Protein AF-A0A0B2QGT0-F1 (afdb_monomer_lite)

Foldseek 3Di:
DDPQAPQPDQDAAPAQDQDADEQDCHHCLVVDALRSHHHHPRYADPRVLHHHPPDDDDDDDDPDDDDDDDDDPDDDDPPPPPVVVVVVVVCCVVCVVVVVVVVVVVVPPPPQADPFDWDPCFPPPVQFPADDPQWTWGWIAGPVRAIWTKTKRQPPVDVCSVVVLVVVCVVQCVDDDLQDWHFPHWHDDPGTTITITHRD

Secondary structure (DSSP, 8-state):
--GGG-TT------TTS--EEEPP-SGGGGGS-GGGGTT-TEEEBTTTTBPPTTPPPPPPPPP--PPP---------TTHHHHHHHHHHHHHHHHHHHHHHHHHHHHS---------B-TTTTSGGGEEEEETTEEEEEEEBTTS-EEEEEEE-----TTHHHHHHHHHHHHHT---TTS-EEEEEEE-SS-EEEEEE--

Sequence (200 aa):
MPLSNITTLQMLDLSNNQLSGVVPDSGSFSLFTPISFNNNLDLCGPVTGHPCPGSPPFSPPPPFVPPSPISTPEGNSATSAIAGGVAAGVALLFAAPAIVFAWWRRRKPQEFFFDVPISTDTFNNKNILGRVGFGKVYKGCLTDGSLVGVKRLKEERMPGGELQFQTEVEMISMVVHRNLLHLRGFCMTPTERLLILTCC

InterPro domains:
  IPR000719 Protein kinase domain [PS50011] (123-200)
  IPR001245 Serine-threonine/tyrosine-protein kinase, catalytic domain [PF07714] (126-198)
  IPR011009 Protein kinase-like domain superfamily [SSF56112] (103-199)
  IPR032675 Leucine-rich repeat domain superfamily [G3DSA:3.80.10.10] (1-56)
  IPR046959 Pollen receptor-like kinase 1-6/SFR4-like [PTHR48007] (3-196)

Structure (mmCIF, N/CA/C/O backbone):
data_AF-A0A0B2QGT0-F1
#
_entry.id   AF-A0A0B2QGT0-F1
#
loop_
_atom_site.group_PDB
_atom_site.id
_at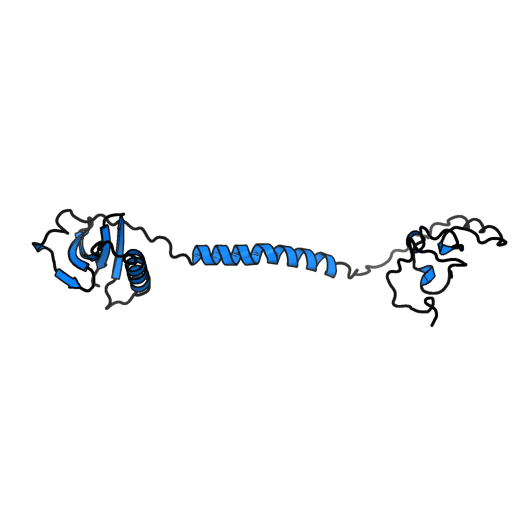om_site.type_symbol
_atom_site.label_atom_id
_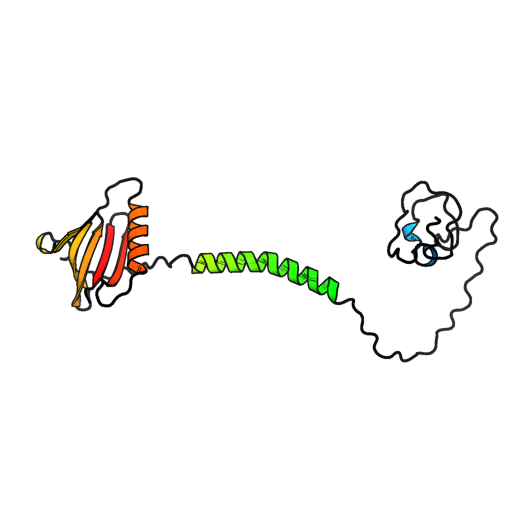atom_site.label_alt_id
_atom_site.label_comp_id
_atom_site.label_asym_id
_atom_site.label_entity_id
_atom_site.label_seq_id
_atom_site.pdbx_PDB_ins_code
_atom_site.Cartn_x
_atom_site.Cartn_y
_atom_site.Cartn_z
_atom_site.occupancy
_atom_site.B_iso_or_equiv
_atom_site.auth_seq_id
_atom_site.auth_comp_id
_atom_site.auth_asym_id
_atom_site.auth_atom_id
_atom_site.pdbx_PDB_model_num
ATOM 1 N N . MET A 1 1 ? 53.291 -8.415 -32.600 1.00 54.91 1 MET A N 1
ATOM 2 C CA . MET A 1 1 ? 52.024 -8.552 -33.351 1.00 54.91 1 MET A CA 1
ATOM 3 C C . MET A 1 1 ? 51.583 -7.149 -33.750 1.00 54.91 1 MET A C 1
ATOM 5 O O . MET A 1 1 ? 51.364 -6.357 -32.841 1.00 54.91 1 MET A O 1
ATOM 9 N N . PRO A 1 2 ? 51.570 -6.783 -35.042 1.00 69.62 2 PRO A N 1
ATOM 10 C CA . PRO A 1 2 ? 51.189 -5.437 -35.465 1.00 69.62 2 PRO A CA 1
ATOM 11 C C . PRO A 1 2 ? 49.677 -5.223 -35.316 1.00 69.62 2 PRO A C 1
ATOM 13 O O . PRO A 1 2 ? 48.889 -6.122 -35.613 1.00 69.62 2 PRO A O 1
ATOM 16 N N . LEU A 1 3 ? 49.272 -4.023 -34.888 1.00 67.75 3 LEU A N 1
ATOM 17 C CA . LEU A 1 3 ? 47.857 -3.655 -34.726 1.00 67.75 3 LEU A CA 1
ATOM 18 C C . LEU A 1 3 ? 47.069 -3.723 -36.049 1.00 67.75 3 LEU A C 1
ATOM 20 O O . LEU A 1 3 ? 45.850 -3.853 -36.030 1.00 67.75 3 LEU A O 1
ATOM 24 N N . SER A 1 4 ? 47.756 -3.681 -37.195 1.00 67.44 4 SER A N 1
ATOM 25 C CA . SER A 1 4 ? 47.145 -3.739 -38.527 1.00 67.44 4 SER A CA 1
ATOM 26 C C . SER A 1 4 ? 46.452 -5.069 -38.831 1.00 67.44 4 SER A C 1
ATOM 28 O O . SER A 1 4 ? 45.619 -5.117 -39.730 1.00 67.44 4 SER A O 1
ATOM 30 N N . ASN A 1 5 ? 46.752 -6.130 -38.074 1.00 72.50 5 ASN A N 1
ATOM 31 C CA . ASN A 1 5 ? 46.221 -7.476 -38.304 1.00 72.50 5 ASN A CA 1
ATOM 32 C C . ASN A 1 5 ? 45.082 -7.866 -37.336 1.00 72.50 5 ASN A C 1
ATOM 34 O O . ASN A 1 5 ? 44.706 -9.034 -37.257 1.00 72.50 5 ASN A O 1
ATOM 38 N N . ILE A 1 6 ? 44.551 -6.913 -36.558 1.00 73.69 6 ILE A N 1
ATOM 39 C CA . ILE A 1 6 ? 43.467 -7.162 -35.593 1.00 73.69 6 ILE A CA 1
ATOM 40 C C . ILE A 1 6 ? 42.118 -6.860 -36.249 1.00 73.69 6 ILE A C 1
ATOM 42 O O . ILE A 1 6 ? 41.643 -5.728 -36.217 1.00 73.69 6 ILE A O 1
ATOM 46 N N . THR A 1 7 ? 41.475 -7.874 -36.825 1.00 73.69 7 THR A N 1
ATOM 47 C CA . THR A 1 7 ? 40.215 -7.730 -37.584 1.00 73.69 7 THR A CA 1
ATOM 48 C C . THR A 1 7 ? 38.971 -7.480 -36.724 1.00 73.69 7 THR A C 1
ATOM 50 O O . THR A 1 7 ? 37.932 -7.095 -37.249 1.00 73.69 7 THR A O 1
ATOM 53 N N . THR A 1 8 ? 39.051 -7.683 -35.406 1.00 78.06 8 THR A N 1
ATOM 54 C CA . THR A 1 8 ? 37.911 -7.551 -34.479 1.00 78.06 8 THR A CA 1
ATOM 55 C C . THR A 1 8 ? 37.791 -6.171 -33.835 1.00 78.06 8 THR A C 1
ATOM 57 O O . THR A 1 8 ? 36.867 -5.936 -33.058 1.00 78.06 8 THR A O 1
ATOM 60 N N . LEU A 1 9 ? 38.741 -5.267 -34.084 1.00 72.25 9 LEU A N 1
ATOM 61 C CA . LEU A 1 9 ? 38.805 -3.979 -33.404 1.00 72.25 9 LEU A CA 1
ATOM 62 C C . LEU A 1 9 ? 37.856 -2.985 -34.087 1.00 72.25 9 LEU A C 1
ATOM 64 O O . LEU A 1 9 ? 38.116 -2.530 -35.194 1.00 72.25 9 LEU A O 1
ATOM 68 N N . GLN A 1 10 ? 36.734 -2.687 -33.430 1.00 77.50 10 GLN A N 1
ATOM 69 C CA . GLN A 1 10 ? 35.675 -1.822 -33.973 1.00 77.50 10 GLN A CA 1
ATOM 70 C C . GLN A 1 10 ? 35.888 -0.335 -33.662 1.00 77.50 10 GLN A C 1
ATOM 72 O O . GLN A 1 10 ? 35.370 0.521 -34.371 1.00 77.50 10 GLN A O 1
ATOM 77 N N . MET A 1 11 ? 36.647 -0.025 -32.608 1.00 78.88 11 MET A N 1
ATOM 78 C CA . MET A 1 11 ? 36.903 1.339 -32.152 1.00 78.88 11 MET A CA 1
ATOM 79 C C . MET A 1 11 ? 38.370 1.495 -31.749 1.00 78.88 11 MET A C 1
ATOM 81 O O . MET A 1 11 ? 38.883 0.705 -30.957 1.00 78.88 11 MET A O 1
ATOM 85 N N . LEU A 1 12 ? 39.033 2.508 -32.302 1.00 84.44 12 LEU A N 1
ATOM 86 C CA . LEU A 1 12 ? 40.404 2.888 -31.979 1.00 84.44 12 LEU A CA 1
ATOM 87 C C . LEU A 1 12 ? 40.438 4.397 -31.751 1.00 84.44 12 LEU A C 1
ATOM 89 O O . LEU A 1 12 ? 40.016 5.156 -32.623 1.00 84.44 12 LEU A O 1
ATOM 93 N N . ASP A 1 13 ? 40.950 4.819 -30.600 1.00 89.75 13 ASP A N 1
ATOM 94 C CA . ASP A 1 13 ? 41.220 6.223 -30.300 1.00 89.75 13 ASP A CA 1
ATOM 95 C C . ASP A 1 13 ? 42.664 6.351 -29.812 1.00 89.75 13 ASP A C 1
ATOM 97 O O . ASP A 1 13 ? 43.028 5.864 -28.743 1.00 89.75 13 ASP A O 1
ATOM 101 N N . LEU A 1 14 ? 43.497 6.952 -30.655 1.00 89.38 14 LEU A N 1
ATOM 102 C CA . LEU A 1 14 ? 44.892 7.292 -30.394 1.00 89.38 14 LEU A CA 1
ATOM 103 C C . LEU A 1 14 ? 45.077 8.813 -30.347 1.00 89.38 14 LEU A C 1
ATOM 105 O O . LEU A 1 14 ? 46.210 9.302 -30.388 1.00 89.38 14 LEU A O 1
ATOM 109 N N . SER A 1 15 ? 43.986 9.577 -30.271 1.00 91.69 15 SER A N 1
ATOM 110 C CA . SER A 1 15 ? 44.049 11.029 -30.253 1.00 91.69 15 SER A CA 1
ATOM 111 C C . SER A 1 15 ? 44.763 11.549 -29.000 1.00 91.69 15 SER A C 1
ATOM 113 O O . SER A 1 15 ? 44.776 10.894 -27.959 1.00 91.69 15 SER A O 1
ATOM 115 N N . ASN A 1 16 ? 45.357 12.742 -29.090 1.00 92.19 16 ASN A N 1
ATOM 116 C CA . ASN A 1 16 ? 46.014 13.430 -27.966 1.00 92.19 16 ASN A CA 1
ATOM 117 C C . ASN A 1 16 ? 47.188 12.658 -27.340 1.00 92.19 16 ASN A C 1
ATOM 119 O O . ASN A 1 16 ? 47.406 12.719 -26.129 1.00 92.19 16 ASN A O 1
ATOM 123 N N . ASN A 1 17 ? 47.951 11.937 -28.156 1.00 89.38 17 ASN A N 1
ATOM 124 C CA . ASN A 1 17 ? 49.182 11.283 -27.725 1.00 89.38 17 ASN A CA 1
ATOM 125 C C . ASN A 1 17 ? 50.406 11.990 -28.336 1.00 89.38 17 ASN A C 1
ATOM 127 O O . ASN A 1 17 ? 50.301 13.040 -28.967 1.00 89.38 17 ASN A O 1
ATOM 131 N N . GLN A 1 18 ? 51.593 11.431 -28.108 1.00 92.25 18 GLN A N 1
ATOM 132 C CA . GLN A 1 18 ? 52.856 11.908 -28.685 1.00 92.25 18 GLN A CA 1
ATOM 133 C C . GLN A 1 18 ? 53.394 10.888 -29.696 1.00 92.25 18 GLN A C 1
ATOM 135 O O . GLN A 1 18 ? 54.561 10.503 -29.655 1.00 92.25 18 GLN A O 1
ATOM 140 N N . LEU A 1 19 ? 52.508 10.365 -30.547 1.00 90.50 19 LEU A N 1
ATOM 141 C CA . LEU A 1 19 ? 52.880 9.383 -31.561 1.00 90.50 19 LEU A CA 1
ATOM 142 C C . LEU A 1 19 ? 53.508 10.076 -32.774 1.00 90.50 19 LEU A C 1
ATOM 144 O O . LEU A 1 19 ? 53.100 11.173 -33.154 1.00 90.50 19 LEU A O 1
ATOM 148 N N . SER A 1 20 ? 54.478 9.408 -33.394 1.00 90.75 20 SER A N 1
ATOM 149 C CA . SER A 1 20 ? 55.197 9.901 -34.566 1.00 90.75 20 SER A CA 1
ATOM 150 C C . SER A 1 20 ? 55.315 8.830 -35.650 1.00 90.75 20 SER A C 1
ATOM 152 O O . SER A 1 20 ? 55.298 7.627 -35.370 1.00 90.75 20 SER A O 1
ATOM 154 N N . GLY A 1 21 ? 55.434 9.273 -36.901 1.00 88.12 21 GLY A N 1
ATOM 155 C CA . GLY A 1 21 ? 55.654 8.409 -38.059 1.00 88.12 21 GLY A CA 1
ATOM 156 C C . GLY A 1 21 ? 54.421 8.192 -38.936 1.00 88.12 21 GLY A C 1
ATOM 157 O O . GLY A 1 21 ? 53.415 8.896 -38.847 1.00 88.12 21 GLY A O 1
ATOM 158 N N . VAL A 1 22 ? 54.536 7.221 -39.845 1.00 87.69 22 VAL A N 1
ATOM 159 C CA . VAL A 1 22 ? 53.510 6.946 -40.858 1.00 87.69 22 VAL A CA 1
ATOM 160 C C . VAL A 1 22 ? 52.401 6.084 -40.267 1.00 87.69 22 VAL A C 1
ATOM 162 O O . VAL A 1 22 ? 52.670 5.004 -39.737 1.00 87.69 22 VAL A O 1
ATOM 165 N N . VAL A 1 23 ? 51.151 6.522 -40.407 1.00 88.62 23 VAL A N 1
ATOM 166 C CA . VAL A 1 23 ? 49.988 5.691 -40.080 1.00 88.62 23 VAL A CA 1
ATOM 167 C C . VAL A 1 23 ? 49.753 4.695 -41.222 1.00 88.62 23 VAL A C 1
ATOM 169 O O . VAL A 1 23 ? 49.583 5.130 -42.364 1.00 88.62 23 VAL A O 1
ATOM 172 N N . PRO A 1 24 ? 49.732 3.374 -40.954 1.00 85.94 24 PRO A N 1
ATOM 173 C CA . PRO A 1 24 ? 49.431 2.378 -41.976 1.00 85.94 24 PRO A CA 1
ATOM 174 C C . PRO A 1 24 ? 48.042 2.612 -42.575 1.00 85.94 24 PRO A C 1
ATOM 176 O O . PRO A 1 24 ? 47.078 2.813 -41.847 1.00 85.94 24 PRO A O 1
ATOM 179 N N . ASP A 1 25 ? 47.921 2.526 -43.892 1.00 81.44 25 ASP A N 1
ATOM 180 C CA . ASP A 1 25 ? 46.655 2.625 -44.629 1.00 81.44 25 ASP A CA 1
ATOM 181 C C . ASP A 1 25 ? 46.030 1.251 -44.932 1.00 81.44 25 ASP A C 1
ATOM 183 O O . ASP A 1 25 ? 45.019 1.148 -45.623 1.00 81.44 25 ASP A O 1
ATOM 187 N N . SER A 1 26 ? 46.620 0.180 -44.399 1.00 77.75 26 SER A N 1
ATOM 188 C CA . SER A 1 26 ? 46.235 -1.208 -44.649 1.00 77.75 26 SER A CA 1
ATOM 189 C C . SER A 1 26 ? 45.700 -1.907 -43.397 1.00 77.75 26 SER A C 1
ATOM 191 O O . SER A 1 26 ? 45.976 -1.528 -42.254 1.00 77.75 26 SER A O 1
ATOM 193 N N . GLY A 1 27 ? 44.910 -2.960 -43.619 1.00 79.19 27 GLY A N 1
ATOM 194 C CA . GLY A 1 27 ? 44.256 -3.708 -42.546 1.00 79.19 27 GLY A CA 1
ATOM 195 C C . GLY A 1 27 ? 43.235 -2.854 -41.794 1.00 79.19 27 GLY A C 1
ATOM 196 O O . GLY A 1 27 ? 42.564 -2.010 -42.389 1.00 79.19 27 GLY A O 1
ATOM 197 N N . SER A 1 28 ? 43.124 -3.047 -40.480 1.00 78.19 28 SER A N 1
ATOM 198 C CA . SER A 1 28 ? 42.098 -2.377 -39.663 1.00 78.19 28 SER A CA 1
ATOM 199 C C . SER A 1 28 ? 42.254 -0.855 -39.588 1.00 78.19 28 SER A C 1
ATOM 201 O O . SER A 1 28 ? 41.274 -0.166 -39.335 1.00 78.19 28 SER A O 1
ATOM 203 N N . PHE A 1 29 ? 43.443 -0.307 -39.865 1.00 80.00 29 PHE A N 1
ATOM 204 C CA . PHE A 1 29 ? 43.663 1.146 -39.874 1.00 80.00 29 PHE A CA 1
ATOM 205 C C . PHE A 1 29 ? 42.933 1.869 -41.011 1.00 80.00 29 PHE A C 1
ATOM 207 O O . PHE A 1 29 ? 42.595 3.038 -40.853 1.00 80.00 29 PHE A O 1
ATOM 214 N N . SER A 1 30 ? 42.609 1.167 -42.104 1.00 77.81 30 SER A N 1
ATOM 215 C CA . SER A 1 30 ? 41.755 1.702 -43.176 1.00 77.81 30 SER A CA 1
ATOM 216 C C . SER A 1 30 ? 40.303 1.939 -42.737 1.00 77.81 30 SER A C 1
ATOM 218 O O . SER A 1 30 ? 39.569 2.667 -43.401 1.00 77.81 30 SER A O 1
ATOM 220 N N . LEU A 1 31 ? 39.882 1.329 -41.621 1.00 80.06 31 LEU A N 1
ATOM 221 C CA . LEU A 1 31 ? 38.511 1.394 -41.111 1.00 80.06 31 LEU A CA 1
ATOM 222 C C . LEU A 1 31 ? 38.296 2.541 -40.114 1.00 80.06 31 LEU A C 1
ATOM 224 O O . LEU A 1 31 ? 37.152 2.834 -39.768 1.00 80.06 31 LEU A O 1
ATOM 228 N N . PHE A 1 32 ? 39.366 3.183 -39.634 1.00 83.06 32 PHE A N 1
ATOM 229 C CA . PHE A 1 32 ? 39.276 4.243 -38.630 1.00 83.06 32 PHE A CA 1
ATOM 230 C C . PHE A 1 32 ? 39.307 5.632 -39.264 1.00 83.06 32 PHE A C 1
ATOM 232 O O . PHE A 1 32 ? 39.971 5.881 -40.266 1.00 83.06 32 PHE A O 1
ATOM 239 N N . THR A 1 33 ? 38.570 6.559 -38.656 1.00 84.31 33 THR A N 1
ATOM 240 C CA . THR A 1 33 ? 38.486 7.945 -39.132 1.00 84.31 33 THR A CA 1
ATOM 241 C C . THR A 1 33 ? 39.743 8.746 -38.767 1.00 84.31 33 THR A C 1
ATOM 243 O O . THR A 1 33 ? 40.358 8.449 -37.741 1.00 84.31 33 THR A O 1
ATOM 246 N N . PRO A 1 34 ? 40.075 9.830 -39.498 1.00 84.12 34 PRO A N 1
ATOM 247 C CA . PRO A 1 34 ? 41.196 10.716 -39.151 1.00 84.12 34 PRO A CA 1
ATOM 248 C C . PRO A 1 34 ? 41.130 11.267 -37.715 1.00 84.12 34 PRO A C 1
ATOM 250 O O . PRO A 1 34 ? 42.153 11.546 -37.095 1.00 84.12 34 PRO A O 1
ATOM 253 N N . ILE A 1 35 ? 39.918 11.374 -37.155 1.00 86.25 35 ILE A N 1
ATOM 254 C CA . ILE A 1 35 ? 39.653 11.858 -35.793 1.00 86.25 35 ILE A CA 1
ATOM 255 C C . ILE A 1 35 ? 40.343 10.972 -34.743 1.00 86.25 35 ILE A C 1
ATOM 257 O O . ILE A 1 35 ? 40.863 11.489 -33.757 1.00 86.25 35 ILE A O 1
ATOM 261 N N . SER A 1 36 ? 40.431 9.662 -34.993 1.00 89.38 36 SER A N 1
ATOM 262 C CA . SER A 1 36 ? 41.096 8.687 -34.120 1.00 89.38 36 SER A CA 1
ATOM 263 C C . SER A 1 36 ? 42.594 8.944 -33.938 1.00 89.38 36 SER A C 1
ATOM 265 O O . SER A 1 36 ? 43.193 8.378 -33.033 1.00 89.38 36 SER A O 1
ATOM 267 N N . PHE A 1 37 ? 43.212 9.775 -34.781 1.00 90.25 37 PHE A N 1
ATOM 268 C CA . PHE A 1 37 ? 44.646 10.088 -34.748 1.00 90.25 37 PHE A CA 1
ATOM 269 C C . PHE A 1 37 ? 44.918 11.566 -34.441 1.00 90.25 37 PHE A C 1
ATOM 271 O O . PHE A 1 37 ? 46.065 12.010 -34.497 1.00 90.25 37 PHE A O 1
ATOM 278 N N . ASN A 1 38 ? 43.876 12.335 -34.112 1.00 89.50 38 ASN A N 1
ATOM 279 C CA . ASN A 1 38 ? 43.965 13.782 -33.949 1.00 89.50 38 ASN A CA 1
ATOM 280 C C . ASN A 1 38 ? 44.940 14.193 -32.827 1.00 89.50 38 ASN A C 1
ATOM 282 O O . ASN A 1 38 ? 45.169 13.440 -31.883 1.00 89.50 38 ASN A O 1
ATOM 286 N N . ASN A 1 39 ? 45.487 15.407 -32.891 1.00 86.69 39 ASN A N 1
ATOM 287 C CA . ASN A 1 39 ? 46.416 15.946 -31.889 1.00 86.69 39 ASN A CA 1
ATOM 288 C C . ASN A 1 39 ? 47.683 15.094 -31.654 1.00 86.69 39 ASN A C 1
ATOM 290 O O . ASN A 1 39 ? 48.221 15.083 -30.551 1.00 86.69 39 ASN A O 1
ATOM 294 N N . ASN A 1 40 ? 48.185 14.419 -32.691 1.00 89.06 40 ASN A N 1
ATOM 295 C CA . ASN A 1 40 ? 49.539 13.861 -32.729 1.00 89.06 40 ASN A CA 1
ATOM 296 C C . ASN A 1 40 ? 50.309 14.564 -33.858 1.00 89.06 40 ASN A C 1
ATOM 298 O O . ASN A 1 40 ? 50.143 14.222 -35.028 1.00 89.06 40 ASN A O 1
ATOM 302 N N . LEU A 1 41 ? 51.098 15.586 -33.518 1.00 86.81 41 LEU A N 1
ATOM 303 C CA . LEU A 1 41 ? 51.685 16.521 -34.491 1.00 86.81 41 LEU A CA 1
ATOM 304 C C . LEU A 1 41 ? 52.612 15.847 -35.518 1.00 86.81 41 LEU A C 1
ATOM 306 O O . LEU A 1 41 ? 52.705 16.306 -36.653 1.00 86.81 41 LEU A O 1
ATOM 310 N N . ASP A 1 42 ? 53.255 14.749 -35.124 1.00 89.31 42 ASP A N 1
ATOM 311 C CA . ASP A 1 42 ? 54.257 14.046 -35.925 1.00 89.31 42 ASP A CA 1
ATOM 312 C C . ASP A 1 42 ? 53.691 12.825 -36.677 1.00 89.31 42 ASP A C 1
ATOM 314 O O . ASP A 1 42 ? 54.459 12.014 -37.208 1.00 89.31 42 ASP A O 1
ATOM 318 N N . LEU A 1 43 ? 52.360 12.664 -36.726 1.00 91.19 43 LEU A N 1
ATOM 319 C CA . LEU A 1 43 ? 51.702 11.635 -37.534 1.00 91.19 43 LEU A CA 1
ATOM 320 C C . LEU A 1 43 ? 51.386 12.132 -38.945 1.00 91.19 43 LEU A C 1
ATOM 322 O O . LEU A 1 43 ? 50.831 13.210 -39.154 1.00 91.19 43 LEU A O 1
ATOM 326 N N . CYS A 1 44 ? 51.660 11.285 -39.930 1.00 88.19 44 CYS A N 1
ATOM 327 C CA . CYS A 1 44 ? 51.412 11.575 -41.337 1.00 88.19 44 CYS A CA 1
ATOM 328 C C . CYS A 1 44 ? 50.935 10.319 -42.086 1.00 88.19 44 CYS A C 1
ATOM 330 O O . CYS A 1 44 ? 51.126 9.191 -41.631 1.00 88.19 44 CYS A O 1
ATOM 332 N N . GLY A 1 45 ? 50.295 10.505 -43.237 1.00 86.19 45 GLY A N 1
ATOM 333 C CA . GLY A 1 45 ? 49.803 9.433 -44.099 1.00 86.19 45 GLY A CA 1
ATOM 334 C C . GLY A 1 45 ? 48.383 9.672 -44.631 1.00 86.19 45 GLY A C 1
ATOM 335 O O . GLY A 1 45 ? 47.735 10.661 -44.284 1.00 86.19 45 GLY A O 1
ATOM 336 N N . PRO A 1 46 ? 47.870 8.761 -45.478 1.00 82.50 46 PRO A N 1
ATOM 337 C CA . PRO A 1 46 ? 46.553 8.900 -46.109 1.00 82.50 46 PRO A CA 1
ATOM 338 C C . PRO A 1 46 ? 45.398 9.006 -45.103 1.00 82.50 46 PRO A C 1
ATOM 340 O O . PRO A 1 46 ? 44.467 9.779 -45.310 1.00 82.50 46 PRO A O 1
ATOM 343 N N . VAL A 1 47 ? 45.481 8.264 -43.993 1.00 82.25 47 VAL A N 1
ATOM 344 C CA . VAL A 1 47 ? 44.434 8.200 -42.956 1.00 82.25 47 VAL A CA 1
ATOM 345 C C . VAL A 1 47 ? 44.367 9.484 -42.121 1.00 82.25 47 VAL A C 1
ATOM 347 O O . VAL A 1 47 ? 43.298 9.839 -41.637 1.00 82.25 47 VAL A O 1
ATOM 350 N N . THR A 1 48 ? 45.476 10.214 -41.968 1.00 82.06 48 THR A N 1
ATOM 351 C CA . THR A 1 48 ? 45.493 11.503 -41.250 1.00 82.06 48 THR A CA 1
ATOM 352 C C . THR A 1 48 ? 45.234 12.695 -42.169 1.00 82.06 48 THR A C 1
ATOM 354 O O . THR A 1 48 ? 44.981 13.794 -41.686 1.00 82.06 48 THR A O 1
ATOM 357 N N . GLY A 1 49 ? 45.296 12.502 -43.491 1.00 77.81 49 GLY A N 1
ATOM 358 C CA . GLY A 1 49 ? 45.168 13.575 -44.481 1.00 77.81 49 GLY A CA 1
ATOM 359 C C . GLY A 1 49 ? 46.389 14.501 -44.566 1.00 77.81 49 GLY A C 1
ATOM 360 O O . GLY A 1 49 ? 46.378 15.452 -45.348 1.00 77.81 49 GLY A O 1
ATOM 361 N N . HIS A 1 50 ? 47.453 14.226 -43.805 1.00 83.44 50 HIS A N 1
ATOM 362 C CA . HIS A 1 50 ? 48.693 15.002 -43.804 1.00 83.44 50 HIS A CA 1
ATOM 363 C C . HIS A 1 50 ? 49.803 14.240 -44.545 1.00 83.44 50 HIS A C 1
ATOM 365 O O . HIS A 1 50 ? 50.146 13.131 -44.135 1.00 83.44 50 HIS A O 1
ATOM 371 N N . PRO A 1 51 ? 50.389 14.783 -45.629 1.00 81.25 51 PRO A N 1
ATOM 372 C CA . PRO A 1 51 ? 51.467 14.109 -46.347 1.00 81.25 51 PRO A CA 1
ATOM 373 C C . PRO A 1 51 ? 52.742 14.048 -45.498 1.00 81.25 51 PRO A C 1
ATOM 375 O O . PRO A 1 51 ? 53.083 14.994 -44.789 1.00 81.25 51 PRO A O 1
ATOM 378 N N . CYS A 1 52 ? 53.468 12.936 -45.585 1.00 84.75 52 CYS A N 1
ATOM 379 C CA . CYS A 1 52 ? 54.738 12.775 -44.883 1.00 84.75 52 CYS A CA 1
ATOM 380 C C . CYS A 1 52 ? 55.864 13.577 -45.563 1.00 84.75 52 CYS A C 1
ATOM 382 O O . CYS A 1 52 ? 55.856 13.705 -46.796 1.00 84.75 52 CYS A O 1
ATOM 384 N N . PRO A 1 53 ? 56.871 14.064 -44.812 1.00 82.69 53 PRO A N 1
ATOM 385 C CA . PRO A 1 53 ? 58.022 14.759 -45.386 1.00 82.69 53 PRO A CA 1
ATOM 386 C C . PRO A 1 53 ? 58.707 13.910 -46.469 1.00 82.69 53 PRO A C 1
ATOM 388 O O . PRO A 1 53 ? 59.102 12.775 -46.215 1.00 82.69 53 PRO A O 1
ATOM 391 N N . GLY A 1 54 ? 58.831 14.448 -47.686 1.00 75.88 54 GLY A N 1
ATOM 392 C CA . GLY A 1 54 ? 59.461 13.761 -48.824 1.00 75.88 54 GLY A CA 1
ATOM 393 C C . GLY A 1 54 ? 58.545 12.843 -49.647 1.00 75.88 54 GLY A C 1
ATOM 394 O O . GLY A 1 54 ? 59.018 12.248 -50.614 1.00 75.88 54 GLY A O 1
ATOM 395 N N . SER A 1 55 ? 57.252 12.738 -49.314 1.00 75.12 55 SER A N 1
ATOM 396 C CA . SER A 1 55 ? 56.274 12.003 -50.132 1.00 75.12 55 SER A CA 1
ATOM 397 C C . SER A 1 55 ? 55.664 12.884 -51.239 1.00 75.12 55 SER A C 1
ATOM 399 O O . SER A 1 55 ? 55.487 14.089 -51.031 1.00 75.12 55 SER A O 1
ATOM 401 N N . PRO A 1 56 ? 55.355 12.330 -52.430 1.00 75.62 56 PRO A N 1
ATOM 402 C CA . PRO A 1 56 ? 54.632 13.067 -53.463 1.00 75.62 56 PRO A CA 1
ATOM 403 C C . PRO A 1 56 ? 53.227 13.461 -52.964 1.00 75.62 56 PRO A C 1
ATOM 405 O O . PRO A 1 56 ? 52.630 12.713 -52.186 1.00 75.62 56 PRO A O 1
ATOM 408 N N . PRO A 1 57 ? 52.677 14.614 -53.395 1.00 70.69 57 PRO A N 1
ATOM 409 C CA . PRO A 1 57 ? 51.335 15.037 -53.005 1.00 70.69 57 PRO A CA 1
ATOM 410 C C . PRO A 1 57 ? 50.292 13.996 -53.427 1.00 70.69 57 PRO A C 1
ATOM 412 O O . PRO A 1 57 ? 50.411 13.377 -54.488 1.00 70.69 57 PRO A O 1
ATOM 415 N N . PHE A 1 58 ? 49.261 13.811 -52.597 1.00 71.75 58 PHE A N 1
ATOM 416 C CA . PHE A 1 58 ? 48.163 12.902 -52.911 1.00 71.75 58 PHE A CA 1
ATOM 417 C C . PHE A 1 58 ? 47.541 13.282 -54.259 1.00 71.75 58 PHE A C 1
ATOM 419 O O . PHE A 1 58 ? 47.246 14.451 -54.514 1.00 71.75 58 PHE A O 1
ATOM 426 N N . SER A 1 59 ? 47.369 12.292 -55.137 1.00 71.75 59 SER A N 1
ATOM 427 C CA . SER A 1 59 ? 46.706 12.514 -56.422 1.00 71.75 59 SER A CA 1
ATOM 428 C C . SER A 1 59 ? 45.265 12.979 -56.179 1.00 71.75 59 SER A C 1
ATOM 430 O O . SER A 1 59 ? 44.617 12.453 -55.269 1.00 71.75 59 SER A O 1
ATOM 432 N N . PRO A 1 60 ? 44.745 13.951 -56.953 1.00 71.19 60 PRO A N 1
ATOM 433 C CA . PRO A 1 60 ? 43.353 14.360 -56.827 1.00 71.19 60 PRO A CA 1
ATOM 434 C C . PRO A 1 60 ? 42.439 13.143 -57.042 1.00 71.19 60 PRO A C 1
ATOM 436 O O . PRO A 1 60 ? 42.738 12.306 -57.902 1.00 71.19 60 PRO A O 1
ATOM 439 N N . PRO A 1 61 ? 41.343 13.013 -56.271 1.00 65.25 61 PRO A N 1
ATOM 440 C CA . PRO A 1 61 ? 40.418 11.907 -56.453 1.00 65.25 61 PRO A CA 1
ATOM 441 C C . PRO A 1 61 ? 39.861 11.925 -57.888 1.00 65.25 61 PRO A C 1
ATOM 443 O O . PRO A 1 61 ? 39.618 13.007 -58.435 1.00 65.25 61 PRO A O 1
ATOM 446 N N . PRO A 1 62 ? 39.660 10.753 -58.518 1.00 69.38 62 PRO A N 1
ATOM 447 C CA . PRO A 1 62 ? 39.030 10.679 -59.830 1.00 69.38 62 PRO A CA 1
ATOM 448 C C . PRO A 1 62 ? 37.632 11.327 -59.796 1.00 69.38 62 PRO A C 1
ATOM 450 O O . PRO A 1 62 ? 36.987 11.327 -58.742 1.00 69.38 62 PRO A O 1
ATOM 453 N N . PRO A 1 63 ? 37.140 11.876 -60.926 1.00 63.84 63 PRO A N 1
ATOM 454 C CA . PRO A 1 63 ? 35.805 12.457 -61.006 1.00 63.84 63 PRO A CA 1
ATOM 455 C C . PRO A 1 63 ? 34.760 11.474 -60.481 1.00 63.84 63 PRO A C 1
ATOM 457 O O . PRO A 1 63 ? 34.734 10.312 -60.890 1.00 63.84 63 PRO A O 1
ATOM 460 N N . PHE A 1 64 ? 33.909 11.939 -59.568 1.00 53.75 64 PHE A N 1
ATOM 461 C CA . PHE A 1 64 ? 32.844 11.132 -58.989 1.00 53.75 64 PHE A CA 1
ATOM 462 C C . PHE A 1 64 ? 31.862 10.723 -60.095 1.00 53.75 64 PHE A C 1
ATOM 464 O O . PHE A 1 64 ? 31.074 11.541 -60.567 1.00 53.75 64 PHE A O 1
ATOM 471 N N . VAL A 1 65 ? 31.922 9.464 -60.531 1.00 63.78 65 VAL A N 1
ATOM 472 C CA . VAL A 1 65 ? 30.890 8.858 -61.376 1.00 63.78 65 VAL A CA 1
ATOM 473 C C . VAL A 1 65 ? 29.835 8.291 -60.425 1.00 63.78 65 VAL A C 1
ATOM 475 O O . VAL A 1 65 ? 30.139 7.332 -59.712 1.00 63.78 65 VAL A O 1
ATOM 478 N N . PRO A 1 66 ? 28.625 8.873 -60.338 1.00 58.25 66 PRO A N 1
ATOM 479 C CA . PRO A 1 66 ? 27.589 8.331 -59.472 1.00 58.25 66 PRO A CA 1
ATOM 480 C C . PRO A 1 66 ? 27.224 6.910 -59.934 1.00 58.25 66 PRO A C 1
ATOM 482 O O . PRO A 1 66 ? 27.020 6.696 -61.133 1.00 58.25 66 PRO A O 1
ATOM 485 N N . PRO A 1 67 ? 27.140 5.926 -59.022 1.00 56.81 67 PRO A N 1
ATOM 486 C CA . PRO A 1 67 ? 26.685 4.592 -59.377 1.00 56.81 67 PRO A CA 1
ATOM 487 C C . PRO A 1 67 ? 25.205 4.632 -59.777 1.00 56.81 67 PRO A C 1
ATOM 489 O O . PRO A 1 67 ? 24.395 5.323 -59.156 1.00 56.81 67 PRO A O 1
ATOM 492 N N . SER A 1 68 ? 24.850 3.873 -60.815 1.00 50.28 68 SER A N 1
ATOM 493 C CA . SER A 1 68 ? 23.462 3.609 -61.205 1.00 50.28 68 SER A CA 1
ATOM 494 C C . SER A 1 68 ? 22.654 3.122 -59.992 1.00 50.28 68 SER A C 1
ATOM 496 O O . SER A 1 68 ? 23.200 2.353 -59.195 1.00 50.28 68 SER A O 1
ATOM 498 N N . PRO A 1 69 ? 21.374 3.510 -59.831 1.00 47.78 69 PRO A N 1
ATOM 499 C CA . PRO A 1 69 ? 20.564 3.061 -58.705 1.00 47.78 69 PRO A CA 1
ATOM 500 C C . PRO A 1 69 ? 20.387 1.540 -58.766 1.00 47.78 69 PRO A C 1
ATOM 502 O O . PRO A 1 69 ? 19.600 1.013 -59.549 1.00 47.78 69 PRO A O 1
ATOM 505 N N . ILE A 1 70 ? 21.156 0.833 -57.941 1.00 47.00 70 ILE A N 1
ATOM 506 C CA . ILE A 1 70 ? 20.963 -0.582 -57.646 1.00 47.00 70 ILE A CA 1
ATOM 507 C C . ILE A 1 70 ? 19.805 -0.655 -56.655 1.00 47.00 70 ILE A C 1
ATOM 509 O O . ILE A 1 70 ? 19.914 -0.207 -55.516 1.00 47.00 70 ILE A O 1
ATOM 513 N N . SER A 1 71 ? 18.688 -1.221 -57.097 1.00 51.59 71 SER A N 1
ATOM 514 C CA . SER A 1 71 ? 17.634 -1.715 -56.218 1.00 51.59 71 SER A CA 1
ATOM 515 C C . SER A 1 71 ? 18.210 -2.829 -55.341 1.00 51.59 71 SER A C 1
ATOM 517 O O . SER A 1 71 ? 18.420 -3.947 -55.814 1.00 51.59 71 SER A O 1
ATOM 519 N N . THR A 1 72 ? 18.504 -2.524 -54.080 1.00 43.16 72 THR A N 1
ATOM 520 C CA . THR A 1 72 ? 18.837 -3.529 -53.069 1.00 43.16 72 THR A CA 1
ATOM 521 C C . THR A 1 72 ? 17.553 -4.093 -52.448 1.00 43.16 72 THR A C 1
ATOM 523 O O . THR A 1 72 ? 16.650 -3.324 -52.108 1.00 43.16 72 THR A O 1
ATOM 526 N N . PRO A 1 73 ? 17.441 -5.422 -52.273 1.00 50.47 73 PRO A N 1
ATOM 527 C CA . PRO A 1 73 ? 16.439 -6.010 -51.402 1.00 50.47 73 PRO A CA 1
ATOM 528 C C . PRO A 1 73 ? 16.855 -5.831 -49.935 1.00 50.47 73 PRO A C 1
ATOM 530 O O . PRO A 1 73 ? 17.992 -6.112 -49.563 1.00 50.47 73 PRO A O 1
ATOM 533 N N . GLU A 1 74 ? 15.911 -5.332 -49.141 1.00 52.78 74 GLU A N 1
ATOM 534 C CA . GLU A 1 74 ? 15.647 -5.650 -47.730 1.00 52.78 74 GLU A CA 1
ATOM 535 C C . GLU A 1 74 ? 16.804 -6.301 -46.941 1.00 52.78 74 GLU A C 1
ATOM 537 O O . GLU A 1 74 ? 16.918 -7.521 -46.824 1.00 52.78 74 GLU A O 1
ATOM 542 N N . GLY A 1 75 ? 17.670 -5.460 -46.369 1.00 42.00 75 GLY A N 1
ATOM 543 C CA . GLY A 1 75 ? 18.672 -5.862 -45.384 1.00 42.00 75 GLY A CA 1
ATOM 544 C C . GLY A 1 75 ? 18.159 -5.620 -43.966 1.00 42.00 75 GLY A C 1
ATOM 545 O O . GLY A 1 75 ? 18.105 -4.480 -43.506 1.00 42.00 75 GLY A O 1
ATOM 546 N N . ASN A 1 76 ? 17.794 -6.690 -43.264 1.00 50.81 76 ASN A N 1
ATOM 547 C CA . ASN A 1 76 ? 17.336 -6.648 -41.875 1.00 50.81 76 ASN A CA 1
ATOM 548 C C . ASN A 1 76 ? 18.477 -6.214 -40.940 1.00 50.81 76 ASN A C 1
ATOM 550 O O . ASN A 1 76 ? 19.381 -6.994 -40.639 1.00 50.81 76 ASN A O 1
ATOM 554 N N . SER A 1 77 ? 18.436 -4.963 -40.474 1.00 51.78 77 SER A N 1
ATOM 555 C CA . SER A 1 77 ? 19.448 -4.395 -39.579 1.00 51.78 77 SER A CA 1
ATOM 556 C C . SER A 1 77 ? 19.180 -4.762 -38.117 1.00 51.78 77 SER A C 1
ATOM 558 O O . SER A 1 77 ? 18.200 -4.319 -37.518 1.00 51.78 77 SER A O 1
ATOM 560 N N . ALA A 1 78 ? 20.095 -5.515 -37.503 1.00 52.06 78 ALA A N 1
ATOM 561 C CA . ALA A 1 78 ? 20.110 -5.847 -36.074 1.00 52.06 78 ALA A CA 1
ATOM 562 C C . ALA A 1 78 ? 20.567 -4.665 -35.184 1.00 52.06 78 ALA A C 1
ATOM 564 O O . ALA A 1 78 ? 21.331 -4.831 -34.237 1.00 52.06 78 ALA A O 1
ATOM 565 N N . THR A 1 79 ? 20.104 -3.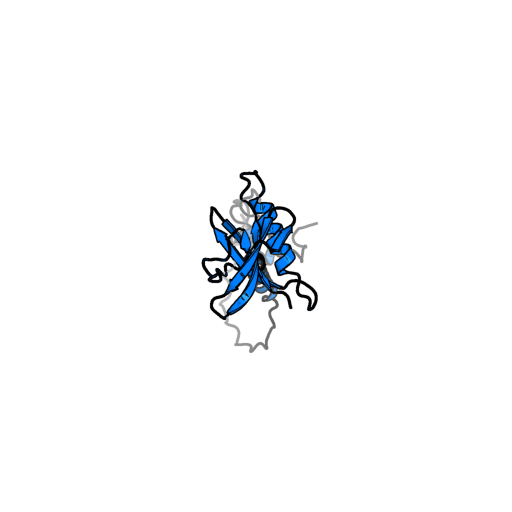449 -35.481 1.00 49.91 79 THR A N 1
ATOM 566 C CA . THR A 1 79 ? 20.376 -2.224 -34.698 1.00 49.91 79 THR A CA 1
ATOM 567 C C . THR A 1 79 ? 19.289 -1.968 -33.642 1.00 49.91 79 THR A C 1
ATOM 569 O O . THR A 1 79 ? 19.440 -1.119 -32.767 1.00 49.91 79 THR A O 1
ATOM 572 N N . SER A 1 80 ? 18.196 -2.733 -33.670 1.00 44.59 80 SER A N 1
ATOM 573 C CA . SER A 1 80 ? 17.050 -2.597 -32.761 1.00 44.59 80 SER A CA 1
ATOM 574 C C . SER A 1 80 ? 17.296 -3.125 -31.339 1.00 44.59 80 SER A C 1
ATOM 576 O O . SER A 1 80 ? 16.566 -2.755 -30.420 1.00 44.59 80 SER A O 1
ATOM 578 N N . ALA A 1 81 ? 18.326 -3.948 -31.115 1.00 50.31 81 ALA A N 1
ATOM 579 C CA . ALA A 1 81 ? 18.539 -4.601 -29.820 1.00 50.31 81 ALA A CA 1
ATOM 580 C C . ALA A 1 81 ? 19.056 -3.648 -28.723 1.00 50.31 81 ALA A C 1
ATOM 582 O O . ALA A 1 81 ? 18.686 -3.784 -27.558 1.00 50.31 81 ALA A O 1
ATOM 583 N N . ILE A 1 82 ? 19.877 -2.653 -29.079 1.00 53.69 82 ILE A N 1
ATOM 584 C CA . ILE A 1 82 ? 20.541 -1.777 -28.094 1.00 53.69 82 ILE A CA 1
ATOM 585 C C . ILE A 1 82 ? 19.614 -0.629 -27.663 1.00 53.69 82 ILE A C 1
ATOM 587 O O . ILE A 1 82 ? 19.503 -0.333 -26.474 1.00 53.69 82 ILE A O 1
ATOM 591 N N . ALA A 1 83 ? 18.873 -0.037 -28.605 1.00 49.72 83 ALA A N 1
ATOM 592 C CA . ALA A 1 83 ? 17.894 1.011 -28.305 1.00 49.72 83 ALA A CA 1
ATOM 593 C C . ALA A 1 83 ? 16.682 0.483 -27.505 1.00 49.72 83 ALA A C 1
ATOM 595 O O . ALA A 1 83 ? 16.128 1.209 -26.680 1.00 49.72 83 ALA A O 1
ATOM 596 N N . GLY A 1 84 ? 16.305 -0.791 -27.684 1.00 49.56 84 GLY A N 1
ATOM 597 C CA . GLY A 1 84 ? 15.234 -1.428 -26.908 1.00 49.56 84 GLY A CA 1
ATOM 598 C C . GLY A 1 84 ? 15.607 -1.714 -25.446 1.00 49.56 84 GLY A C 1
ATOM 599 O O . GLY A 1 84 ? 14.772 -1.557 -24.554 1.00 49.56 84 GLY A O 1
ATOM 600 N N . GLY A 1 85 ? 16.865 -2.085 -25.177 1.00 52.78 85 GLY A N 1
ATOM 601 C CA . GLY A 1 85 ? 17.321 -2.476 -23.837 1.00 52.78 85 GLY A CA 1
ATOM 602 C C . GLY A 1 85 ? 17.412 -1.319 -22.836 1.00 52.78 85 GLY A C 1
ATOM 603 O O . GLY A 1 85 ? 16.976 -1.457 -21.692 1.00 52.78 85 GLY A O 1
ATOM 604 N N . VAL A 1 86 ? 17.923 -0.155 -23.260 1.00 59.44 86 VAL A N 1
ATOM 605 C CA . VAL A 1 86 ? 18.092 1.019 -22.377 1.00 59.44 86 VAL A CA 1
ATOM 606 C C . VAL A 1 86 ? 16.737 1.611 -21.972 1.00 59.44 86 VAL A C 1
ATOM 608 O O . VAL A 1 86 ? 16.523 1.920 -20.799 1.00 59.44 86 VAL A O 1
ATOM 611 N N . ALA A 1 87 ? 15.787 1.698 -22.909 1.00 59.91 87 ALA A N 1
ATOM 612 C CA . ALA A 1 87 ? 14.436 2.182 -22.626 1.00 59.91 87 ALA A CA 1
ATOM 613 C C . ALA A 1 87 ? 13.679 1.255 -21.656 1.00 59.91 87 ALA A C 1
ATOM 615 O O . ALA A 1 87 ? 13.049 1.732 -20.710 1.00 59.91 87 ALA A O 1
ATOM 616 N N . ALA A 1 88 ? 13.793 -0.068 -21.834 1.00 60.56 88 ALA A N 1
ATOM 617 C CA . ALA A 1 88 ? 13.191 -1.045 -20.927 1.00 60.56 88 ALA A CA 1
ATOM 618 C C . ALA A 1 88 ? 13.816 -1.001 -19.518 1.00 60.56 88 ALA A C 1
ATOM 620 O O . ALA A 1 88 ? 13.095 -1.079 -18.522 1.00 60.56 88 ALA A O 1
ATOM 621 N N . GLY A 1 89 ? 15.138 -0.814 -19.419 1.00 61.69 89 GLY A N 1
ATOM 622 C CA . GLY A 1 89 ? 15.848 -0.714 -18.140 1.00 61.69 89 GLY A CA 1
ATOM 623 C C . GLY A 1 89 ? 15.437 0.505 -17.307 1.00 61.69 89 GLY A C 1
ATOM 624 O O . GLY A 1 89 ? 15.136 0.368 -16.121 1.00 61.69 89 GLY A O 1
ATOM 625 N N . VAL A 1 90 ? 15.352 1.690 -17.925 1.00 69.25 90 VAL A N 1
ATOM 626 C CA . VAL A 1 90 ? 14.929 2.923 -17.231 1.00 69.25 90 VAL A CA 1
ATOM 627 C C . VAL A 1 90 ? 13.453 2.852 -16.832 1.00 69.25 90 VAL A C 1
ATOM 629 O O . VAL A 1 90 ? 13.104 3.223 -15.712 1.00 69.25 90 VAL A O 1
ATOM 632 N N . ALA A 1 91 ? 12.586 2.312 -17.696 1.00 69.44 91 ALA A N 1
ATOM 633 C CA . ALA A 1 91 ? 11.173 2.125 -17.370 1.00 69.44 91 ALA A CA 1
ATOM 634 C C . ALA A 1 91 ? 10.979 1.209 -16.149 1.00 69.44 91 ALA A C 1
ATOM 636 O O . ALA A 1 91 ? 10.186 1.532 -15.266 1.00 69.44 91 ALA A O 1
ATOM 637 N N . LEU A 1 92 ? 11.734 0.109 -16.046 1.00 70.06 92 LEU A N 1
ATOM 638 C CA . LEU A 1 92 ? 11.661 -0.810 -14.905 1.00 70.06 92 LEU A CA 1
ATOM 639 C C . LEU A 1 92 ? 12.168 -0.187 -13.595 1.00 70.06 92 LEU A C 1
ATOM 641 O O . LEU A 1 92 ? 11.580 -0.453 -12.548 1.00 70.06 92 LEU A O 1
ATOM 645 N N . LEU A 1 93 ? 13.191 0.675 -13.634 1.00 76.62 93 LEU A N 1
ATOM 646 C CA . LEU A 1 93 ? 13.720 1.353 -12.440 1.00 76.62 93 LEU A CA 1
ATOM 647 C C . LEU A 1 93 ? 12.725 2.319 -11.790 1.00 76.62 93 LEU A C 1
ATOM 649 O O . LEU A 1 93 ? 12.766 2.487 -10.576 1.00 76.62 93 LEU A O 1
ATOM 653 N N . PHE A 1 94 ? 11.821 2.929 -12.558 1.00 78.81 94 PHE A N 1
ATOM 654 C CA . PHE A 1 94 ? 10.765 3.783 -12.004 1.00 78.81 94 PHE A CA 1
ATOM 655 C C . PHE A 1 94 ? 9.457 3.022 -11.783 1.00 78.81 94 PHE A C 1
ATOM 657 O O . PHE A 1 94 ? 8.788 3.224 -10.768 1.00 78.81 94 PHE A O 1
ATOM 664 N N . ALA A 1 95 ? 9.102 2.107 -12.689 1.00 82.00 95 ALA A N 1
ATOM 665 C CA . ALA A 1 95 ? 7.871 1.336 -12.586 1.00 82.00 95 ALA A CA 1
ATOM 666 C C . ALA A 1 95 ? 7.918 0.335 -11.430 1.00 82.00 95 ALA A C 1
ATOM 668 O O . ALA A 1 95 ? 6.936 0.238 -10.707 1.00 82.00 95 ALA A O 1
ATOM 669 N N . ALA A 1 96 ? 9.024 -0.379 -11.195 1.00 85.00 96 ALA A N 1
ATOM 670 C CA . ALA A 1 96 ? 9.072 -1.376 -10.126 1.00 85.00 96 ALA A CA 1
ATOM 671 C C . ALA A 1 96 ? 8.923 -0.746 -8.727 1.00 85.00 96 ALA A C 1
ATOM 673 O O . ALA A 1 96 ? 8.050 -1.202 -7.991 1.00 85.00 96 ALA A O 1
ATOM 674 N N . PRO A 1 97 ? 9.634 0.338 -8.351 1.00 87.19 97 PRO A N 1
ATOM 675 C CA . PRO A 1 97 ? 9.390 1.024 -7.084 1.00 87.19 97 PRO A CA 1
ATOM 676 C C . PRO A 1 97 ? 8.014 1.678 -7.016 1.00 87.19 97 PRO A C 1
ATOM 678 O O . PRO A 1 97 ? 7.401 1.640 -5.958 1.00 87.19 97 PRO A O 1
ATOM 681 N N . ALA A 1 98 ? 7.490 2.240 -8.111 1.00 87.00 98 ALA A N 1
ATOM 682 C CA . ALA A 1 98 ? 6.145 2.817 -8.125 1.00 87.00 98 ALA A CA 1
ATOM 683 C C . ALA A 1 98 ? 5.055 1.748 -7.973 1.00 87.00 98 ALA A C 1
ATOM 685 O O . ALA A 1 98 ? 4.082 1.970 -7.259 1.00 87.00 98 ALA A O 1
ATOM 686 N N . ILE A 1 99 ? 5.225 0.578 -8.593 1.00 89.62 99 ILE A N 1
ATOM 687 C CA . ILE A 1 99 ? 4.336 -0.577 -8.454 1.00 89.62 99 ILE A CA 1
ATOM 688 C C . ILE A 1 99 ? 4.462 -1.135 -7.048 1.00 89.62 99 ILE A C 1
ATOM 690 O O . ILE A 1 99 ? 3.433 -1.320 -6.421 1.00 89.62 99 ILE A O 1
ATOM 694 N N . VAL A 1 100 ? 5.673 -1.339 -6.522 1.00 86.19 100 VAL A N 1
ATOM 695 C CA . VAL A 1 100 ? 5.901 -1.783 -5.140 1.00 86.19 100 VAL A CA 1
ATOM 696 C C . VAL A 1 100 ? 5.293 -0.788 -4.165 1.00 86.19 100 VAL A C 1
ATOM 698 O O . VAL A 1 100 ? 4.533 -1.205 -3.309 1.00 86.19 100 VAL A O 1
ATOM 701 N N . PHE A 1 101 ? 5.527 0.514 -4.320 1.00 86.19 101 PHE A N 1
ATOM 702 C CA . PHE A 1 101 ? 4.944 1.564 -3.488 1.00 86.19 101 PHE A CA 1
ATOM 703 C C . PHE A 1 101 ? 3.424 1.618 -3.624 1.00 86.19 101 PHE A C 1
ATOM 705 O O . PHE A 1 101 ? 2.737 1.726 -2.618 1.00 86.19 101 PHE A O 1
ATOM 712 N N . ALA A 1 102 ? 2.868 1.485 -4.828 1.00 85.06 102 ALA A N 1
ATOM 713 C CA . ALA A 1 102 ? 1.427 1.404 -5.036 1.00 85.06 102 ALA A CA 1
ATOM 714 C C . ALA A 1 102 ? 0.847 0.131 -4.414 1.00 85.06 102 ALA A C 1
ATOM 716 O O . ALA A 1 102 ? -0.211 0.190 -3.802 1.00 85.06 102 ALA A O 1
ATOM 717 N N . TRP A 1 103 ? 1.535 -1.006 -4.509 1.00 81.31 103 TRP A N 1
ATOM 718 C CA . TRP A 1 103 ? 1.156 -2.256 -3.857 1.00 81.31 103 TRP A CA 1
ATOM 719 C C . TRP A 1 103 ? 1.267 -2.141 -2.343 1.00 81.31 103 TRP A C 1
ATOM 721 O O . TRP A 1 103 ? 0.394 -2.626 -1.642 1.00 81.31 103 TRP A O 1
ATOM 731 N N . TRP A 1 104 ? 2.276 -1.440 -1.830 1.00 75.31 104 TRP A N 1
ATOM 732 C CA . TRP A 1 104 ? 2.468 -1.173 -0.408 1.00 75.31 104 TRP A CA 1
ATOM 733 C C . TRP A 1 104 ? 1.422 -0.189 0.114 1.00 75.31 104 TRP A C 1
ATOM 735 O O . TRP A 1 104 ? 0.901 -0.366 1.206 1.00 75.31 104 TRP A O 1
ATOM 745 N N . ARG A 1 105 ? 1.027 0.790 -0.704 1.00 70.69 105 ARG A N 1
ATOM 746 C CA . ARG A 1 105 ? -0.054 1.740 -0.427 1.00 70.69 105 ARG A CA 1
ATOM 747 C C . ARG A 1 105 ? -1.436 1.099 -0.540 1.00 70.69 105 ARG A C 1
ATOM 749 O O . ARG A 1 105 ? -2.325 1.502 0.190 1.00 70.69 105 ARG A O 1
ATOM 756 N N . ARG A 1 106 ? -1.612 0.096 -1.408 1.00 69.69 106 ARG A N 1
ATOM 757 C CA . ARG A 1 106 ? -2.817 -0.751 -1.458 1.00 69.69 106 ARG A CA 1
ATOM 758 C C . ARG A 1 106 ? -2.845 -1.806 -0.349 1.00 69.69 106 ARG A C 1
ATOM 760 O O . ARG A 1 106 ? -3.924 -2.221 0.044 1.00 69.69 106 ARG A O 1
ATOM 767 N N . ARG A 1 107 ? -1.675 -2.257 0.115 1.00 62.25 107 ARG A N 1
ATOM 768 C CA . ARG A 1 107 ? -1.508 -3.172 1.254 1.00 62.25 107 ARG A CA 1
ATOM 769 C C . ARG A 1 107 ? -1.529 -2.462 2.596 1.00 62.25 107 ARG A C 1
ATOM 771 O O . ARG A 1 107 ? -1.696 -3.156 3.588 1.00 62.25 107 ARG A O 1
ATOM 778 N N . LYS A 1 108 ? -1.379 -1.131 2.654 1.00 45.75 108 LYS A N 1
ATOM 779 C CA . LYS A 1 108 ? -1.847 -0.383 3.819 1.00 45.75 108 LYS A CA 1
ATOM 780 C C . LYS A 1 108 ? -3.331 -0.716 3.923 1.00 45.75 108 LYS A C 1
ATOM 782 O O . LYS A 1 108 ? -4.061 -0.340 3.001 1.00 45.75 108 LYS A O 1
ATOM 787 N N . PRO A 1 109 ? -3.764 -1.452 4.964 1.00 48.09 109 PRO A N 1
ATOM 788 C CA . PRO A 1 109 ? -5.178 -1.600 5.225 1.00 48.09 109 PRO A CA 1
ATOM 789 C C . PRO A 1 109 ? -5.700 -0.175 5.249 1.00 48.09 109 PRO A C 1
ATOM 791 O O . PRO A 1 109 ? -5.122 0.689 5.915 1.00 48.09 109 PRO A O 1
ATOM 794 N N . GLN A 1 110 ? -6.686 0.101 4.403 1.00 43.50 110 GLN A N 1
ATOM 795 C CA . GLN A 1 110 ? -7.448 1.331 4.491 1.00 43.50 110 GLN A CA 1
ATOM 796 C C . GLN A 1 110 ? -7.710 1.560 5.977 1.00 43.50 110 GLN A C 1
ATOM 798 O O . GLN A 1 110 ? -8.155 0.626 6.640 1.00 43.50 110 GLN A O 1
ATOM 803 N N . GLU A 1 111 ? -7.392 2.746 6.493 1.00 47.12 111 GLU A N 1
ATOM 804 C CA . GLU A 1 111 ? -7.963 3.247 7.740 1.00 47.12 111 GLU A CA 1
ATOM 805 C C . GLU A 1 111 ? -9.471 2.990 7.621 1.00 47.12 111 GLU A C 1
ATOM 807 O O . GLU A 1 111 ? -10.173 3.718 6.916 1.00 47.12 111 GLU A O 1
ATOM 812 N N . PHE A 1 112 ? -9.945 1.858 8.149 1.00 49.50 112 PHE A N 1
ATOM 813 C CA . PHE A 1 112 ? -11.283 1.324 7.898 1.00 49.50 112 PHE A CA 1
ATOM 814 C C . PHE A 1 112 ? -12.221 2.050 8.860 1.00 49.50 112 PHE A C 1
ATOM 816 O O . PHE A 1 112 ? -12.824 1.482 9.760 1.00 49.50 112 PHE A O 1
ATOM 823 N N . PHE A 1 113 ? -12.223 3.372 8.722 1.00 52.34 113 PHE A N 1
ATOM 824 C CA . PHE A 1 113 ? -12.738 4.344 9.664 1.00 52.34 113 PHE A CA 1
ATOM 825 C C . PHE A 1 113 ? -14.241 4.476 9.436 1.00 52.34 113 PHE A C 1
ATOM 827 O O . PHE A 1 113 ? -14.724 5.433 8.833 1.00 52.34 113 PHE A O 1
ATOM 834 N N . PHE A 1 114 ? -14.985 3.449 9.836 1.00 55.47 114 PHE A N 1
ATOM 835 C CA . PHE A 1 114 ? -16.437 3.478 9.788 1.00 55.47 114 PHE A CA 1
ATOM 836 C C . PHE A 1 114 ? -16.976 3.790 11.183 1.00 55.47 114 PHE A C 1
ATOM 838 O O . PHE A 1 114 ? -17.170 2.894 12.006 1.00 55.47 114 PHE A O 1
ATOM 845 N N . ASP A 1 115 ? -17.200 5.080 11.434 1.00 59.84 115 ASP A N 1
ATOM 846 C CA . ASP A 1 115 ? -17.865 5.559 12.643 1.00 59.84 115 ASP A CA 1
ATOM 847 C C . ASP A 1 115 ? -19.357 5.206 12.544 1.00 59.84 115 ASP A C 1
ATOM 849 O O . ASP A 1 115 ? -20.144 5.882 11.877 1.00 59.84 115 ASP A O 1
ATOM 853 N N . VAL A 1 116 ? -19.742 4.062 13.119 1.00 64.19 116 VAL A N 1
ATOM 854 C CA . VAL A 1 116 ? -21.150 3.652 13.144 1.00 64.19 116 VAL A CA 1
ATOM 855 C C . VAL A 1 116 ? -21.867 4.480 14.215 1.00 64.19 116 VAL A C 1
ATOM 857 O O . VAL A 1 116 ? -21.434 4.461 15.368 1.00 64.19 116 VAL A O 1
ATOM 860 N N . PRO A 1 117 ? -22.997 5.141 13.911 1.00 66.94 117 PRO A N 1
ATOM 861 C CA . PRO A 1 117 ? -23.771 5.844 14.926 1.00 66.94 117 PRO A CA 1
ATOM 862 C C . PRO A 1 117 ? -24.380 4.850 15.929 1.00 66.94 117 PRO A C 1
ATOM 864 O O . PRO A 1 117 ? -25.167 3.971 15.567 1.00 66.94 117 PRO A O 1
ATOM 867 N N . ILE A 1 118 ? -24.017 5.000 17.205 1.00 70.81 118 ILE A N 1
ATOM 868 C CA . ILE A 1 118 ? -24.491 4.164 18.317 1.00 70.81 118 ILE A CA 1
ATOM 869 C C . ILE A 1 118 ? -25.466 4.971 19.186 1.00 70.81 118 ILE A C 1
ATOM 871 O O . ILE A 1 118 ? -25.267 6.160 19.429 1.00 70.81 118 ILE A O 1
ATOM 875 N N . SER A 1 119 ? -26.516 4.320 19.689 1.00 74.50 119 SER A N 1
ATOM 876 C CA . SER A 1 119 ? -27.459 4.925 20.640 1.00 74.50 119 SER A CA 1
ATOM 877 C C . SER A 1 119 ? -26.795 5.405 21.945 1.00 74.50 119 SER A C 1
ATOM 879 O O . SER A 1 119 ? -25.876 4.778 22.484 1.00 74.50 119 SER A O 1
ATOM 881 N N . THR A 1 120 ? -27.316 6.510 22.488 1.00 62.44 120 THR A N 1
ATOM 882 C CA . THR A 1 120 ? -26.750 7.275 23.617 1.00 62.44 120 THR A CA 1
ATOM 883 C C . THR A 1 120 ? -26.715 6.536 24.961 1.00 62.44 120 THR A C 1
ATOM 885 O O . THR A 1 120 ? -25.923 6.902 25.825 1.00 62.44 120 THR A O 1
ATOM 888 N N . ASP A 1 121 ? -27.507 5.477 25.157 1.00 77.19 121 ASP A N 1
ATOM 889 C CA . ASP A 1 121 ? -27.542 4.712 26.420 1.00 77.19 121 ASP A CA 1
ATOM 890 C C . ASP A 1 121 ? -26.481 3.590 26.483 1.00 77.19 121 ASP A C 1
ATOM 892 O O . ASP A 1 121 ? -26.330 2.922 27.504 1.00 77.19 121 ASP A O 1
ATOM 896 N N . THR A 1 122 ? -25.701 3.370 25.420 1.00 75.06 122 THR A N 1
ATOM 897 C CA . THR A 1 122 ? -24.794 2.209 25.309 1.00 75.06 122 THR A CA 1
ATOM 898 C C . THR A 1 122 ? -23.724 2.155 26.409 1.00 75.06 122 THR A C 1
ATOM 900 O O . THR A 1 122 ? -23.446 1.083 26.938 1.00 75.06 122 THR A O 1
ATOM 903 N N . PHE A 1 123 ? -23.159 3.292 26.831 1.00 82.38 123 PHE A N 1
ATOM 904 C CA . PHE A 1 123 ? -22.070 3.333 27.827 1.00 82.38 123 PHE A CA 1
ATOM 905 C C . PHE A 1 123 ? -22.537 3.378 29.288 1.00 82.38 123 PHE A C 1
ATOM 907 O O . PHE A 1 123 ? -21.750 3.667 30.192 1.00 82.38 123 PHE A O 1
ATOM 914 N N . ASN A 1 124 ? -23.811 3.087 29.539 1.00 81.88 124 ASN A N 1
ATOM 915 C CA . ASN A 1 124 ? -24.351 2.987 30.886 1.00 81.88 124 ASN A CA 1
ATOM 916 C C . ASN A 1 124 ? -23.870 1.692 31.572 1.00 81.88 124 ASN A C 1
ATOM 918 O O . ASN A 1 124 ? -23.812 0.632 30.950 1.00 81.88 124 ASN A O 1
ATOM 922 N N . ASN A 1 125 ? -23.568 1.742 32.874 1.00 82.88 125 ASN A N 1
ATOM 923 C CA . ASN A 1 125 ? -23.093 0.574 33.629 1.00 82.88 125 ASN A CA 1
ATOM 924 C C . ASN A 1 125 ? -24.092 -0.596 33.611 1.00 82.88 125 ASN A C 1
ATOM 926 O O . ASN A 1 125 ? -23.678 -1.751 33.669 1.00 82.88 125 ASN A O 1
ATOM 930 N N . LYS A 1 126 ? -25.393 -0.306 33.475 1.00 87.25 126 LYS A N 1
ATOM 931 C CA . LYS A 1 126 ? -26.453 -1.319 33.334 1.00 87.25 126 LYS A CA 1
ATOM 932 C C . LYS A 1 126 ? -26.345 -2.150 32.046 1.00 87.25 126 LYS A C 1
ATOM 934 O O . LYS A 1 126 ? -26.878 -3.249 31.987 1.00 87.25 126 LYS A O 1
ATOM 939 N N . ASN A 1 127 ? -25.658 -1.627 31.029 1.00 84.06 127 ASN A N 1
ATOM 940 C CA . ASN A 1 127 ? -25.493 -2.265 29.725 1.00 84.06 127 ASN A CA 1
ATOM 941 C C . ASN A 1 127 ? -24.171 -3.039 29.618 1.00 84.06 127 ASN A C 1
ATOM 943 O O . ASN A 1 127 ? -23.850 -3.543 28.547 1.00 84.06 127 ASN A O 1
ATOM 947 N N . ILE A 1 128 ? -23.389 -3.159 30.696 1.00 87.06 128 ILE A N 1
ATOM 948 C CA . ILE A 1 128 ? -22.148 -3.940 30.682 1.00 87.06 128 ILE A CA 1
ATOM 949 C C . ILE A 1 128 ? -22.490 -5.427 30.540 1.00 87.06 128 ILE A C 1
ATOM 951 O O . ILE A 1 128 ? -23.116 -6.018 31.414 1.00 87.06 128 ILE A O 1
ATOM 955 N N . LEU A 1 129 ? -22.026 -6.035 29.450 1.00 87.56 129 LEU A N 1
ATOM 956 C CA . LEU A 1 129 ? -22.091 -7.481 29.230 1.00 87.56 129 LEU A CA 1
ATOM 957 C C . LEU A 1 129 ? -20.952 -8.205 29.953 1.00 87.56 129 LEU A C 1
ATOM 959 O O . LEU A 1 129 ? -21.101 -9.347 30.373 1.00 87.56 129 LEU A O 1
ATOM 963 N N . GLY A 1 130 ? -19.807 -7.538 30.108 1.00 86.19 130 GLY A N 1
ATOM 964 C CA . GLY A 1 130 ? -18.666 -8.087 30.828 1.00 86.19 130 GLY A CA 1
ATOM 965 C C . GLY A 1 130 ? -17.391 -7.271 30.656 1.00 86.19 130 GLY A C 1
ATOM 966 O O . GLY A 1 130 ? -17.363 -6.224 30.004 1.00 86.19 130 GLY A O 1
ATOM 967 N N . ARG A 1 131 ? -16.305 -7.766 31.250 1.00 83.38 131 ARG A N 1
ATOM 968 C CA . ARG A 1 131 ? -14.948 -7.236 31.079 1.00 83.38 131 ARG A CA 1
ATOM 969 C C . ARG A 1 131 ? -14.090 -8.318 30.434 1.00 83.38 131 ARG A C 1
ATOM 971 O O . ARG A 1 131 ? -14.026 -9.423 30.960 1.00 83.38 131 ARG A O 1
ATOM 978 N N . VAL A 1 132 ? -13.440 -7.996 29.318 1.00 71.81 132 VAL A N 1
ATOM 979 C CA . VAL A 1 132 ? -12.585 -8.934 28.575 1.00 71.81 132 VAL A CA 1
ATOM 980 C C . VAL A 1 132 ? -11.311 -8.210 28.151 1.00 71.81 132 VAL A C 1
ATOM 982 O O . VAL A 1 132 ? -11.372 -7.205 27.439 1.00 71.81 132 VAL A O 1
ATOM 985 N N . GLY A 1 133 ? -10.156 -8.723 28.583 1.00 76.38 133 GLY A N 1
ATOM 986 C CA . GLY A 1 133 ? -8.853 -8.101 28.333 1.00 76.38 133 GLY A CA 1
ATOM 987 C C . GLY A 1 133 ? -8.795 -6.649 28.825 1.00 76.38 133 GLY A C 1
ATOM 988 O O . GLY A 1 133 ? -9.208 -6.346 29.944 1.00 76.38 133 GLY A O 1
ATOM 989 N N . PHE A 1 134 ? -8.327 -5.747 27.959 1.00 69.06 134 PHE A N 1
ATOM 990 C CA . PHE A 1 134 ? -8.101 -4.321 28.244 1.00 69.06 134 PHE A CA 1
ATOM 991 C C . PHE A 1 134 ? -9.363 -3.438 28.182 1.00 69.06 134 PHE A C 1
ATOM 993 O O . PHE A 1 134 ? -9.275 -2.209 28.191 1.00 69.06 134 PHE A O 1
ATOM 1000 N N . GLY A 1 135 ? -10.557 -4.034 28.104 1.00 79.94 135 GLY A N 1
ATOM 1001 C CA . GLY A 1 135 ? -11.786 -3.286 27.860 1.00 79.94 135 GLY A CA 1
ATOM 1002 C C . GLY A 1 135 ? -13.021 -3.807 28.582 1.00 79.94 135 GLY A C 1
ATOM 1003 O O . GLY A 1 135 ? -13.078 -4.931 29.087 1.00 79.94 135 GLY A O 1
ATOM 1004 N N . LYS A 1 136 ? -14.043 -2.953 28.609 1.00 86.69 136 LYS A N 1
ATOM 1005 C CA . LYS A 1 136 ? -15.408 -3.327 28.995 1.00 86.69 136 LYS A CA 1
ATOM 1006 C C . LYS A 1 136 ? -16.234 -3.514 27.730 1.00 86.69 136 LYS A C 1
ATOM 1008 O O . LYS A 1 136 ? -16.116 -2.720 26.799 1.00 86.69 136 LYS A O 1
ATOM 1013 N N . VAL A 1 137 ? -17.064 -4.548 27.715 1.00 88.38 137 VAL A N 1
ATOM 1014 C CA . VAL A 1 137 ? -18.005 -4.818 26.629 1.00 88.38 137 VAL A CA 1
ATOM 1015 C C . VAL A 1 137 ? -19.386 -4.365 27.073 1.00 88.38 137 VAL A C 1
ATOM 1017 O O . VAL A 1 137 ? -19.871 -4.780 28.126 1.00 88.38 137 VAL A O 1
ATOM 1020 N N . TYR A 1 138 ? -20.004 -3.516 26.265 1.00 88.50 138 TYR A N 1
ATOM 1021 C CA . TYR A 1 138 ? -21.336 -2.975 26.479 1.00 88.50 138 TYR A CA 1
ATOM 1022 C C . TYR A 1 138 ? -22.301 -3.543 25.444 1.00 88.50 138 TYR A C 1
ATOM 1024 O O . TYR A 1 138 ? -21.923 -3.799 24.303 1.00 88.50 138 TYR A O 1
ATOM 1032 N N . LYS A 1 139 ? -23.561 -3.712 25.825 1.00 88.50 139 LYS A N 1
ATOM 1033 C CA . LYS A 1 139 ? -24.660 -3.956 24.902 1.00 88.50 139 LYS A CA 1
ATOM 1034 C C . LYS A 1 139 ? -25.039 -2.626 24.262 1.00 88.50 139 LYS A C 1
ATOM 1036 O O . LYS A 1 139 ? -25.426 -1.698 24.965 1.00 88.50 139 LYS A O 1
ATOM 1041 N N . GLY A 1 140 ? -24.922 -2.546 22.945 1.00 87.19 140 GLY A N 1
ATOM 1042 C CA . GLY A 1 140 ? -25.319 -1.393 22.149 1.00 87.19 140 GLY A CA 1
ATOM 1043 C C . GLY A 1 140 ? -26.460 -1.724 21.198 1.00 87.19 140 GLY A C 1
ATOM 1044 O O . GLY A 1 140 ? -26.735 -2.887 20.895 1.00 87.19 140 GLY A O 1
ATOM 1045 N N . CYS A 1 141 ? -27.108 -0.671 20.718 1.00 86.25 141 CYS A N 1
ATOM 1046 C CA . CYS A 1 141 ? -28.064 -0.733 19.621 1.00 86.25 141 CYS A CA 1
ATOM 1047 C C . CYS A 1 141 ? -27.671 0.317 18.579 1.00 86.25 141 CYS A C 1
ATOM 1049 O O . CYS A 1 141 ? -27.422 1.476 18.940 1.00 86.25 141 CYS A O 1
ATOM 1051 N N . LEU A 1 142 ? -27.579 -0.106 17.320 1.00 84.81 142 LEU A N 1
ATOM 1052 C CA . LEU A 1 142 ? -27.341 0.769 16.175 1.00 84.81 142 LEU A CA 1
ATOM 1053 C C . LEU A 1 142 ? -28.632 1.489 15.760 1.00 84.81 142 LEU A C 1
ATOM 1055 O O . LEU A 1 142 ? -29.732 1.110 16.162 1.00 84.81 142 LEU A O 1
ATOM 1059 N N . THR A 1 143 ? -28.510 2.528 14.933 1.00 82.69 143 THR A N 1
ATOM 1060 C CA . THR A 1 143 ? -29.664 3.299 14.428 1.00 82.69 143 THR A CA 1
ATOM 1061 C C . THR A 1 143 ? -30.639 2.478 13.585 1.00 82.69 143 THR A C 1
ATOM 1063 O O . THR A 1 143 ? -31.808 2.836 13.488 1.00 82.69 143 THR A O 1
ATOM 1066 N N . ASP A 1 144 ? -30.178 1.371 13.005 1.00 83.00 144 ASP A N 1
ATOM 1067 C CA . ASP A 1 144 ? -30.995 0.417 12.249 1.00 83.00 144 ASP A CA 1
ATOM 1068 C C . ASP A 1 144 ? -31.726 -0.608 13.143 1.00 83.00 144 ASP A C 1
ATOM 1070 O O . ASP A 1 144 ? -32.427 -1.478 12.632 1.00 83.00 144 ASP A O 1
ATOM 1074 N N . GLY A 1 145 ? -31.567 -0.529 14.470 1.00 84.06 145 GLY A N 1
ATOM 1075 C CA . GLY A 1 145 ? -32.150 -1.466 15.434 1.00 84.06 145 GLY A CA 1
ATOM 1076 C C . GLY A 1 145 ? -31.324 -2.732 15.681 1.00 84.06 145 GLY A C 1
ATOM 1077 O O . GLY A 1 145 ? -31.723 -3.572 16.489 1.00 84.06 145 GLY A O 1
ATOM 1078 N N . SER A 1 146 ? -30.166 -2.885 15.030 1.00 86.06 146 SER A N 1
ATOM 1079 C CA . SER A 1 146 ? -29.282 -4.032 15.245 1.00 86.06 146 SER A CA 1
ATOM 1080 C C . SER A 1 146 ? -28.654 -4.004 16.639 1.00 86.06 146 SER A C 1
ATOM 1082 O O . SER A 1 146 ? -28.037 -3.013 17.041 1.00 86.06 146 SER A O 1
ATOM 1084 N N . LEU A 1 147 ? -28.725 -5.131 17.351 1.00 86.81 147 LEU A N 1
ATOM 1085 C CA . LEU A 1 147 ? -28.015 -5.326 18.616 1.00 86.81 147 LEU A CA 1
ATOM 1086 C C . LEU A 1 147 ? -26.535 -5.631 18.367 1.00 86.81 147 LEU A C 1
ATOM 1088 O O . LEU A 1 147 ? -26.191 -6.496 17.563 1.00 86.81 147 LEU A O 1
ATOM 1092 N N . VAL A 1 148 ? -25.661 -4.942 19.097 1.00 88.88 148 VAL A N 1
ATOM 1093 C CA . VAL A 1 148 ? -24.204 -5.063 18.968 1.00 88.88 148 VAL A CA 1
ATOM 1094 C C . VAL A 1 148 ? -23.532 -5.169 20.333 1.00 88.88 148 VAL A C 1
ATOM 1096 O O . VAL A 1 148 ? -24.034 -4.667 21.339 1.00 88.88 148 VAL A O 1
ATOM 1099 N N . GLY A 1 149 ? -22.369 -5.810 20.374 1.00 89.75 149 GLY A N 1
ATOM 1100 C CA . GLY A 1 149 ? -21.418 -5.713 21.473 1.00 89.75 149 GLY A CA 1
ATOM 1101 C C . GLY A 1 149 ? -20.406 -4.609 21.183 1.00 89.75 149 GLY A C 1
ATOM 1102 O O . GLY A 1 149 ? -19.689 -4.671 20.191 1.00 89.75 149 GLY A O 1
ATOM 1103 N N . VAL A 1 150 ? -20.324 -3.603 22.048 1.00 88.62 150 VAL A N 1
ATOM 1104 C CA . VAL A 1 150 ? -19.370 -2.496 21.928 1.00 88.62 150 VAL A CA 1
ATOM 1105 C C . VAL A 1 150 ? -18.256 -2.700 22.940 1.00 88.62 150 VAL A C 1
ATOM 1107 O O . VAL A 1 150 ? -18.450 -2.504 24.140 1.00 88.62 150 VAL A O 1
ATOM 1110 N N . LYS A 1 151 ? -17.077 -3.116 22.477 1.00 87.44 151 LYS A N 1
ATOM 1111 C CA . LYS A 1 151 ? -15.891 -3.234 23.326 1.00 87.44 151 LYS A CA 1
ATOM 1112 C C . LYS A 1 151 ? -15.182 -1.889 23.368 1.00 87.44 151 LYS A C 1
ATOM 1114 O O . LYS A 1 151 ? -14.575 -1.468 22.391 1.00 87.44 151 LYS A O 1
ATOM 1119 N N . ARG A 1 152 ? -15.247 -1.225 24.519 1.00 84.38 152 ARG A N 1
ATOM 1120 C CA . ARG A 1 152 ? -14.482 -0.010 24.795 1.00 84.38 152 ARG A CA 1
ATOM 1121 C C . ARG A 1 152 ? -13.143 -0.396 25.391 1.00 84.38 152 ARG A C 1
ATOM 1123 O O . ARG A 1 152 ? -13.095 -0.932 26.504 1.00 84.38 152 ARG A O 1
ATOM 1130 N N . LEU A 1 153 ? -12.080 -0.133 24.648 1.00 78.56 153 LEU A N 1
ATOM 1131 C CA . LEU A 1 153 ? -10.711 -0.340 25.091 1.00 78.56 153 LEU A CA 1
ATOM 1132 C C . LEU A 1 153 ? -10.330 0.880 25.927 1.00 78.56 153 LEU A C 1
ATOM 1134 O O . LEU A 1 153 ? -10.480 2.022 25.494 1.00 78.56 153 LEU A O 1
ATOM 1138 N N . LYS A 1 154 ? -9.986 0.651 27.196 1.00 68.31 154 LYS A N 1
ATOM 1139 C CA . LYS A 1 154 ? -9.739 1.749 28.129 1.00 68.31 154 LYS A CA 1
ATOM 1140 C C . LYS A 1 154 ? -8.446 2.446 27.708 1.00 68.31 154 LYS A C 1
ATOM 1142 O O . LYS A 1 154 ? -7.414 1.794 27.585 1.00 68.31 154 LYS A O 1
ATOM 1147 N N . GLU A 1 155 ? -8.518 3.762 27.533 1.00 63.03 155 GLU A N 1
ATOM 1148 C CA . GLU A 1 155 ? -7.372 4.662 27.389 1.00 63.03 155 GLU A CA 1
ATOM 1149 C C . GLU A 1 155 ? -6.581 4.667 28.706 1.00 63.03 155 GLU A C 1
ATOM 1151 O O . GLU A 1 155 ? -6.694 5.569 29.538 1.00 63.03 155 GLU A O 1
ATOM 1156 N N . GLU A 1 156 ? -5.821 3.610 28.969 1.00 54.25 156 GLU A N 1
ATOM 1157 C CA . GLU A 1 156 ? -4.708 3.741 29.891 1.00 54.25 156 GLU A CA 1
ATOM 1158 C C . GLU A 1 156 ? -3.595 4.407 29.103 1.00 54.25 156 GLU A C 1
ATOM 1160 O O . GLU A 1 156 ? -3.185 3.904 28.061 1.00 54.25 156 GLU A O 1
ATOM 1165 N N . ARG A 1 157 ? -3.177 5.584 29.584 1.00 53.91 157 ARG A N 1
ATOM 1166 C CA . ARG A 1 157 ? -2.085 6.435 29.086 1.00 53.91 157 ARG A CA 1
ATOM 1167 C C . ARG A 1 157 ? -0.732 5.710 29.169 1.00 53.91 157 ARG A C 1
ATOM 1169 O O . ARG A 1 157 ? 0.206 6.183 29.802 1.00 53.91 157 ARG A O 1
ATOM 1176 N N . MET A 1 158 ? -0.664 4.521 28.595 1.00 55.53 158 MET A N 1
ATOM 1177 C CA . MET A 1 158 ? 0.485 3.647 28.534 1.00 55.53 158 MET A CA 1
ATOM 1178 C C . MET A 1 158 ? 1.153 3.868 27.178 1.00 55.53 158 MET A C 1
ATOM 1180 O O . MET A 1 158 ? 0.479 3.775 26.144 1.00 55.53 158 MET A O 1
ATOM 1184 N N . PRO A 1 159 ? 2.467 4.132 27.145 1.00 53.69 159 PRO A N 1
ATOM 1185 C CA . PRO A 1 159 ? 3.231 4.066 25.908 1.00 53.69 159 PRO A CA 1
ATOM 1186 C C . PRO A 1 159 ? 3.043 2.668 25.296 1.00 53.69 159 PRO A C 1
ATOM 1188 O O . PRO A 1 159 ? 3.476 1.679 25.879 1.00 53.69 159 PRO A O 1
ATOM 1191 N N . GLY A 1 160 ? 2.335 2.573 24.164 1.00 61.72 160 GLY A N 1
ATOM 1192 C CA . GLY A 1 160 ? 2.061 1.305 23.467 1.00 61.72 160 GLY A CA 1
ATOM 1193 C C . GLY A 1 160 ? 0.588 0.877 23.365 1.00 61.72 160 GLY A C 1
ATOM 1194 O O . GLY A 1 160 ? 0.299 -0.043 22.603 1.00 61.72 160 GLY A O 1
ATOM 1195 N N . GLY A 1 161 ? -0.354 1.553 24.037 1.00 63.47 161 GLY A N 1
ATOM 1196 C CA . GLY A 1 161 ? -1.790 1.219 23.943 1.00 63.47 161 GLY A CA 1
ATOM 1197 C C . GLY A 1 161 ? -2.373 1.368 22.530 1.00 63.47 161 GLY A C 1
ATOM 1198 O O . GLY A 1 161 ? -3.210 0.573 22.110 1.00 63.47 161 GLY A O 1
ATOM 1199 N N . GLU A 1 162 ? -1.863 2.332 21.762 1.00 67.25 162 GLU A N 1
ATOM 1200 C CA . GLU A 1 162 ? -2.220 2.526 20.353 1.00 67.25 162 GLU A CA 1
ATOM 1201 C C . GLU A 1 162 ? -1.800 1.335 19.485 1.00 67.25 162 GLU A C 1
ATOM 1203 O O . GLU A 1 162 ? -2.589 0.822 18.702 1.00 67.25 162 GLU A O 1
ATOM 1208 N N . LEU A 1 163 ? -0.578 0.831 19.673 1.00 69.94 163 LEU A N 1
ATOM 1209 C CA . LEU A 1 163 ? -0.072 -0.307 18.908 1.00 69.94 163 LEU A CA 1
ATOM 1210 C C . LEU A 1 163 ? -0.861 -1.585 19.225 1.00 69.94 163 LEU A C 1
ATOM 1212 O O . LEU A 1 163 ? -1.130 -2.395 18.339 1.00 69.94 163 LEU A O 1
ATOM 1216 N N . GLN A 1 164 ? -1.279 -1.745 20.481 1.00 67.81 164 GLN A N 1
ATOM 1217 C CA . GLN A 1 164 ? -2.115 -2.861 20.909 1.00 67.81 164 GLN A CA 1
ATOM 1218 C C . GLN A 1 164 ? -3.536 -2.773 20.338 1.00 67.81 164 GLN A C 1
ATOM 1220 O O . GLN A 1 164 ? -4.071 -3.791 19.904 1.00 67.81 164 GLN A O 1
ATOM 1225 N N . PHE A 1 165 ? -4.115 -1.568 20.270 1.00 69.44 165 PHE A N 1
ATOM 1226 C CA . PHE A 1 165 ? -5.387 -1.332 19.587 1.00 69.44 165 PHE A CA 1
ATOM 1227 C C . PHE A 1 165 ? -5.299 -1.680 18.101 1.00 69.44 165 PHE A C 1
ATOM 1229 O O . PHE A 1 165 ? -6.113 -2.457 17.611 1.00 69.44 165 PHE A O 1
ATOM 1236 N N . GLN A 1 166 ? -4.279 -1.163 17.412 1.00 70.75 166 GLN A N 1
ATOM 1237 C CA . GLN A 1 166 ? -4.039 -1.432 15.993 1.00 70.75 166 GLN A CA 1
ATOM 1238 C C . GLN A 1 166 ? -3.868 -2.931 15.732 1.00 70.75 166 GLN A C 1
ATOM 1240 O O . GLN A 1 166 ? -4.497 -3.467 14.829 1.00 70.75 166 GLN A O 1
ATOM 1245 N N . THR A 1 167 ? -3.106 -3.631 16.577 1.00 71.94 167 THR A N 1
ATOM 1246 C CA . THR A 1 167 ? -2.913 -5.085 16.456 1.00 71.94 167 THR A CA 1
ATOM 1247 C C . THR A 1 167 ? -4.224 -5.852 16.664 1.00 71.94 167 THR A C 1
ATOM 1249 O O . THR A 1 167 ? -4.504 -6.809 15.945 1.00 71.94 167 THR A O 1
ATOM 1252 N N . GLU A 1 168 ? -5.040 -5.460 17.648 1.00 72.44 168 GLU A N 1
ATOM 1253 C CA . GLU A 1 168 ? -6.324 -6.116 17.916 1.00 72.44 168 GLU A CA 1
ATOM 1254 C C . GLU A 1 168 ? -7.329 -5.873 16.778 1.00 72.44 168 GLU A C 1
ATOM 1256 O O . GLU A 1 168 ? -7.994 -6.813 16.345 1.00 72.44 168 GLU A O 1
ATOM 1261 N N . VAL A 1 169 ? -7.390 -4.650 16.239 1.00 74.06 169 VAL A N 1
ATOM 1262 C CA . VAL A 1 169 ? -8.196 -4.316 15.053 1.00 74.06 169 VAL A CA 1
ATOM 1263 C C . VAL A 1 169 ? -7.714 -5.095 13.833 1.00 74.06 169 VAL A C 1
ATOM 1265 O O . VAL A 1 169 ? -8.529 -5.731 13.170 1.00 74.06 169 VAL A O 1
ATOM 1268 N N . GLU A 1 170 ? -6.409 -5.088 13.552 1.00 75.88 170 GLU A N 1
ATOM 1269 C CA . GLU A 1 170 ? -5.813 -5.788 12.413 1.00 75.88 170 GLU A CA 1
ATOM 1270 C C . GLU A 1 170 ? -6.132 -7.284 12.485 1.00 75.88 170 GLU A C 1
ATOM 1272 O O . GLU A 1 170 ? -6.706 -7.834 11.544 1.00 75.88 170 GLU A O 1
ATOM 1277 N N . MET A 1 171 ? -5.887 -7.930 13.630 1.00 71.50 171 MET A N 1
ATOM 1278 C CA . MET A 1 171 ? -6.204 -9.348 13.810 1.00 71.50 171 MET A CA 1
ATOM 1279 C C . MET A 1 171 ? -7.698 -9.647 13.664 1.00 71.50 171 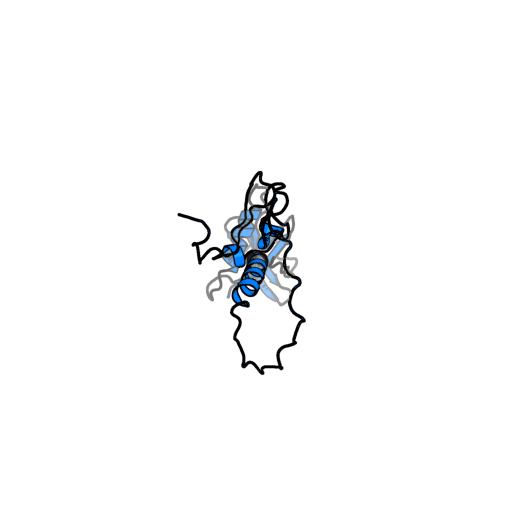MET A C 1
ATOM 1281 O O . MET A 1 171 ? -8.055 -10.574 12.941 1.00 71.50 171 MET A O 1
ATOM 1285 N N . ILE A 1 172 ? -8.581 -8.885 14.318 1.00 72.00 172 ILE A N 1
ATOM 1286 C CA . ILE A 1 172 ? -10.026 -9.153 14.266 1.00 72.00 172 ILE A CA 1
ATOM 1287 C C . ILE A 1 172 ? -10.590 -8.864 12.865 1.00 72.00 172 ILE A C 1
ATOM 1289 O O . ILE A 1 172 ? -11.478 -9.583 12.413 1.00 72.00 172 ILE A O 1
ATOM 1293 N N . SER A 1 173 ? -10.055 -7.874 12.143 1.00 69.12 173 SER A N 1
ATOM 1294 C CA . SER A 1 173 ? -10.490 -7.547 10.776 1.00 69.12 173 SER A CA 1
ATOM 1295 C C . SER A 1 173 ? -10.223 -8.671 9.769 1.00 69.12 173 SER A C 1
ATOM 1297 O O . SER A 1 173 ? -10.967 -8.828 8.803 1.00 69.12 173 SER A O 1
ATOM 1299 N N . MET A 1 174 ? -9.190 -9.485 10.007 1.00 67.56 174 MET A N 1
ATOM 1300 C CA . MET A 1 174 ? -8.818 -10.602 9.135 1.00 67.56 174 MET A CA 1
ATOM 1301 C C . MET A 1 174 ? -9.607 -11.887 9.427 1.00 67.56 174 MET A C 1
ATOM 1303 O O . MET A 1 174 ? -9.546 -12.839 8.648 1.00 67.56 174 MET A O 1
ATOM 1307 N N . VAL A 1 175 ? -10.343 -11.943 10.540 1.00 66.38 175 VAL A N 1
ATOM 1308 C CA . VAL A 1 175 ? -11.020 -13.156 11.003 1.00 66.38 175 VAL A CA 1
ATOM 1309 C C . VAL A 1 175 ? -12.502 -13.096 10.645 1.00 66.38 175 VAL A C 1
ATOM 1311 O O . VAL A 1 175 ? -13.310 -12.475 11.329 1.00 66.38 175 VAL A O 1
ATOM 1314 N N . VAL A 1 176 ? -12.879 -13.804 9.578 1.00 67.56 176 VAL A N 1
ATOM 1315 C CA . VAL A 1 176 ? -14.280 -13.967 9.166 1.00 67.56 176 VAL A CA 1
ATOM 1316 C C . VAL A 1 176 ? -14.666 -15.438 9.261 1.00 67.56 176 VAL A C 1
ATOM 1318 O O . VAL A 1 176 ? -14.215 -16.271 8.479 1.00 67.56 176 VAL A O 1
ATOM 1321 N N . HIS A 1 177 ? -15.525 -15.770 10.223 1.00 73.44 177 HIS A N 1
ATOM 1322 C CA . HIS A 1 177 ? -16.089 -17.109 10.362 1.00 73.44 177 HIS A CA 1
ATOM 1323 C C . HIS A 1 177 ? -17.509 -17.027 10.927 1.00 73.44 177 HIS A C 1
ATOM 1325 O O . HIS A 1 177 ? -17.783 -16.215 11.804 1.00 73.44 177 HIS A O 1
ATOM 1331 N N . ARG A 1 178 ? -18.404 -17.917 10.480 1.00 75.12 178 ARG A N 1
ATOM 1332 C CA . ARG A 1 178 ? -19.819 -17.971 10.908 1.00 75.12 178 ARG A CA 1
ATOM 1333 C C . ARG A 1 178 ? -20.040 -18.122 12.419 1.00 75.12 178 ARG A C 1
ATOM 1335 O O . ARG A 1 178 ? -21.086 -17.744 12.914 1.00 75.12 178 ARG A O 1
ATOM 1342 N N . ASN A 1 179 ? -19.055 -18.670 13.131 1.00 74.75 179 ASN A N 1
ATOM 1343 C CA . ASN A 1 179 ? -19.115 -18.904 14.581 1.00 74.75 179 ASN A CA 1
ATOM 1344 C C . ASN A 1 179 ? -18.208 -17.950 15.378 1.00 74.75 179 ASN A C 1
ATOM 1346 O O . ASN A 1 179 ? -17.961 -18.192 16.557 1.00 74.75 179 ASN A O 1
ATOM 1350 N N . LEU A 1 180 ? -17.632 -16.932 14.733 1.00 71.38 180 LEU A N 1
ATOM 1351 C CA . LEU A 1 180 ? -16.795 -15.927 15.385 1.00 71.38 180 LEU A CA 1
ATOM 1352 C C . LEU A 1 180 ? -17.494 -14.568 15.323 1.00 71.38 180 LEU A C 1
ATOM 1354 O O . LEU A 1 180 ? -18.295 -14.309 14.428 1.00 71.38 180 LEU A O 1
ATOM 1358 N N . LEU A 1 181 ? -17.198 -13.715 16.304 1.00 73.69 181 LEU A N 1
ATOM 1359 C CA . LEU A 1 181 ? -17.727 -12.355 16.359 1.00 73.69 181 LEU A CA 1
ATOM 1360 C C . LEU A 1 181 ? -17.306 -11.595 15.100 1.00 73.69 181 LEU A C 1
ATOM 1362 O O . LEU A 1 181 ? -16.122 -11.551 14.771 1.00 73.69 181 LEU A O 1
ATOM 1366 N N . HIS A 1 182 ? -18.271 -10.989 14.415 1.00 80.50 182 HIS A N 1
ATOM 1367 C CA . HIS A 1 182 ? -18.008 -10.206 13.217 1.00 80.50 182 HIS A CA 1
ATOM 1368 C C . HIS A 1 182 ? -17.779 -8.744 13.606 1.00 80.50 182 HIS A C 1
ATOM 1370 O O . HIS A 1 182 ? -18.634 -8.131 14.252 1.00 80.50 182 HIS A O 1
ATOM 1376 N N . LEU A 1 183 ? -16.630 -8.177 13.235 1.00 82.81 183 LEU A N 1
ATOM 1377 C CA . LEU A 1 183 ? -16.363 -6.752 13.423 1.00 82.81 183 LEU A CA 1
ATOM 1378 C C . LEU A 1 183 ? -17.171 -5.949 12.406 1.00 82.81 183 LEU A C 1
ATOM 1380 O O . LEU A 1 183 ? -16.891 -5.977 11.214 1.00 82.81 183 LEU A O 1
ATOM 1384 N N . ARG A 1 184 ? -18.175 -5.223 12.896 1.00 83.00 184 ARG A N 1
ATOM 1385 C CA . ARG A 1 184 ? -19.044 -4.373 12.078 1.00 83.00 184 ARG A CA 1
ATOM 1386 C C . ARG A 1 184 ? -18.450 -2.983 11.848 1.00 83.00 184 ARG A C 1
ATOM 1388 O O . ARG A 1 184 ? -18.762 -2.346 10.850 1.00 83.00 184 ARG A O 1
ATOM 1395 N N . GLY A 1 185 ? -17.609 -2.517 12.767 1.00 82.31 185 GLY A N 1
ATOM 1396 C CA . GLY A 1 185 ? -16.914 -1.237 12.666 1.00 82.31 185 GLY A CA 1
ATOM 1397 C C . GLY A 1 185 ? -16.110 -0.927 13.922 1.00 82.31 185 GLY A C 1
ATOM 1398 O O . GLY A 1 185 ? 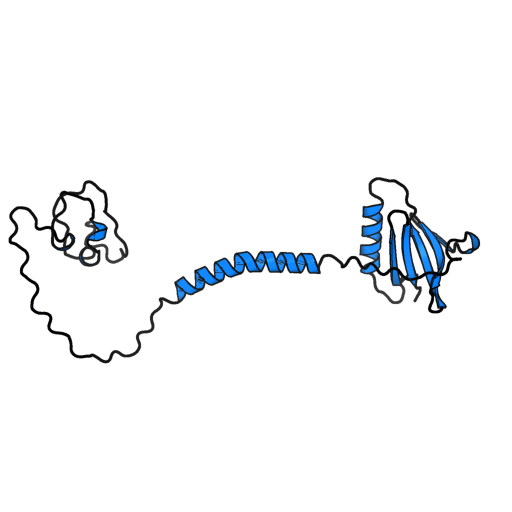-16.118 -1.694 14.888 1.00 82.31 185 GLY A O 1
ATOM 1399 N N . PHE A 1 186 ? -15.426 0.209 13.922 1.00 81.00 186 PHE A N 1
ATOM 1400 C CA . PHE A 1 186 ? -14.716 0.721 15.088 1.00 81.00 186 PHE A CA 1
ATOM 1401 C C . PHE A 1 186 ? -14.754 2.249 15.105 1.00 81.00 186 PHE A C 1
ATOM 1403 O O . PHE A 1 186 ? -14.917 2.887 14.071 1.00 81.00 186 PHE A O 1
ATOM 1410 N N . CYS A 1 187 ? -14.583 2.832 16.287 1.00 78.06 187 CYS A N 1
ATOM 1411 C CA . CYS A 1 187 ? -14.445 4.272 16.470 1.00 78.06 187 CYS A CA 1
ATOM 1412 C C . CYS A 1 187 ? -13.092 4.539 17.122 1.00 78.06 187 CYS A C 1
ATOM 1414 O O . CYS A 1 187 ? -12.775 3.954 18.164 1.00 78.06 187 CYS A O 1
ATOM 1416 N N . MET A 1 188 ? -12.294 5.400 16.497 1.00 74.94 188 MET A N 1
ATOM 1417 C CA . MET A 1 188 ? -10.987 5.795 16.998 1.00 74.94 188 MET A CA 1
ATOM 1418 C C . MET A 1 188 ? -10.936 7.316 17.091 1.00 74.94 188 MET A C 1
ATOM 1420 O O . MET A 1 188 ? -10.843 8.025 16.095 1.00 74.94 188 MET A O 1
ATOM 1424 N N . THR A 1 189 ? -11.004 7.817 18.315 1.00 71.81 189 THR A N 1
ATOM 1425 C CA . THR A 1 189 ? -10.832 9.233 18.634 1.00 71.81 189 THR A CA 1
ATOM 1426 C C . THR A 1 189 ? -9.661 9.385 19.605 1.00 71.81 189 THR A C 1
ATOM 1428 O O . THR A 1 189 ? -9.231 8.398 20.204 1.00 71.81 189 THR A O 1
ATOM 1431 N N . PRO A 1 190 ? -9.146 10.607 19.824 1.00 69.62 190 PRO A N 1
ATOM 1432 C CA . PRO A 1 190 ? -8.063 10.839 20.783 1.00 69.62 190 PRO A CA 1
ATOM 1433 C C . PRO A 1 190 ? -8.377 10.423 22.230 1.00 69.62 190 PRO A C 1
ATOM 1435 O O . PRO A 1 190 ? -7.480 10.425 23.067 1.00 69.62 190 PRO A O 1
ATOM 1438 N N . THR A 1 191 ? -9.647 10.151 22.543 1.00 70.38 191 THR A N 1
ATOM 1439 C CA . THR A 1 191 ? -10.129 9.839 23.896 1.00 70.38 191 THR A CA 1
ATOM 1440 C C . THR A 1 191 ? -10.834 8.492 24.003 1.00 70.38 191 THR A C 1
ATOM 1442 O O . THR A 1 191 ? -11.084 8.017 25.110 1.00 70.38 191 THR A O 1
ATOM 1445 N N . GLU A 1 192 ? -11.252 7.920 22.874 1.00 76.19 192 GLU A N 1
ATOM 1446 C CA . GLU A 1 192 ? -12.083 6.722 22.831 1.00 76.19 192 GLU A CA 1
ATOM 1447 C C . G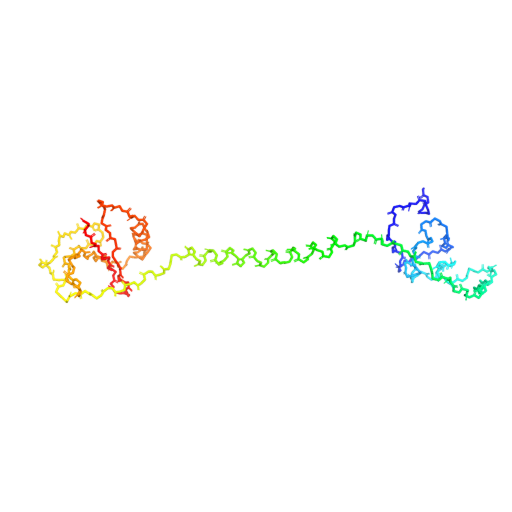LU A 1 192 ? -11.614 5.782 21.733 1.00 76.19 192 GLU A C 1
ATOM 1449 O O . GLU A 1 192 ? -11.445 6.174 20.579 1.00 76.19 192 GLU A O 1
ATOM 1454 N N . ARG A 1 193 ? -11.498 4.508 22.099 1.00 80.12 193 ARG A N 1
ATOM 1455 C CA . ARG A 1 193 ? -11.223 3.402 21.189 1.00 80.12 193 ARG A CA 1
ATOM 1456 C C . ARG A 1 193 ? -12.302 2.346 21.376 1.00 80.12 193 ARG A C 1
ATOM 1458 O O . ARG A 1 193 ? -12.395 1.718 22.435 1.00 80.12 193 ARG A O 1
ATOM 1465 N N . LEU A 1 194 ? -13.158 2.187 20.374 1.00 84.38 194 LEU A N 1
ATOM 1466 C CA . LEU A 1 194 ? -14.344 1.333 20.426 1.00 84.38 194 LEU A CA 1
ATOM 1467 C C . LEU A 1 194 ? -14.307 0.315 19.291 1.00 84.38 194 LEU A C 1
ATOM 1469 O O . LEU A 1 194 ? -14.081 0.693 18.149 1.00 84.38 194 LEU A O 1
ATOM 1473 N N . LEU A 1 195 ? -14.607 -0.947 19.586 1.00 86.00 195 LEU A N 1
ATOM 1474 C CA . LEU A 1 195 ? -14.862 -1.990 18.590 1.00 86.00 195 LEU A CA 1
ATOM 1475 C C . LEU A 1 195 ? -16.337 -2.372 18.632 1.00 86.00 195 LEU A C 1
ATOM 1477 O O . LEU A 1 195 ? -16.876 -2.636 19.709 1.00 86.00 195 LEU A O 1
ATOM 1481 N N . ILE A 1 196 ? -16.982 -2.424 17.473 1.00 87.81 196 ILE A N 1
ATOM 1482 C CA . ILE A 1 196 ? -18.403 -2.739 17.327 1.00 87.81 196 ILE A CA 1
ATOM 1483 C C . ILE A 1 196 ? -18.503 -4.126 16.709 1.00 87.81 196 ILE A C 1
ATOM 1485 O O . ILE A 1 196 ? -18.150 -4.333 15.550 1.00 87.81 196 ILE A O 1
ATOM 1489 N N . LEU A 1 197 ? -18.974 -5.083 17.496 1.00 85.75 197 LEU A N 1
ATOM 1490 C CA . LEU A 1 197 ? -19.020 -6.497 17.149 1.00 85.75 197 LEU A CA 1
ATOM 1491 C C . LEU A 1 197 ? -20.478 -6.951 17.081 1.00 85.75 197 LEU A C 1
ATOM 1493 O O . LEU A 1 197 ? -21.268 -6.663 17.979 1.00 85.75 197 LEU A O 1
ATOM 1497 N N . THR A 1 198 ? -20.842 -7.691 16.044 1.00 84.38 198 THR A N 1
ATOM 1498 C CA . THR A 1 198 ? -22.118 -8.411 15.974 1.00 84.38 198 THR A CA 1
ATOM 1499 C C . THR A 1 198 ? -21.880 -9.887 16.246 1.00 84.38 198 THR A C 1
ATOM 1501 O O . THR A 1 198 ? -20.906 -10.465 15.759 1.00 84.38 198 THR A O 1
ATOM 1504 N N . CYS A 1 199 ? -22.775 -10.506 17.015 1.00 67.00 199 CYS A N 1
ATOM 1505 C CA . CYS A 1 199 ? -22.851 -11.961 17.045 1.00 67.00 199 CYS A CA 1
ATOM 1506 C C . CYS A 1 199 ? -23.627 -12.418 15.805 1.00 67.00 199 CYS A C 1
ATOM 1508 O O . CYS A 1 199 ? -24.685 -11.849 15.525 1.00 67.00 199 CYS A O 1
ATOM 1510 N N . CYS A 1 200 ? -23.072 -13.379 15.069 1.00 59.31 200 CYS A N 1
ATOM 1511 C CA . CYS A 1 200 ? -23.792 -14.113 14.030 1.00 59.31 200 CYS A CA 1
ATOM 1512 C C . CYS A 1 200 ? -24.784 -15.096 14.658 1.00 59.31 200 CYS A C 1
ATOM 1514 O O . CYS A 1 200 ? -24.502 -15.563 15.789 1.00 59.31 200 CYS A O 1
#

Organism: Glycine soja (NCBI:txid3848)

pLDDT: mean 73.77, std 13.07, range [42.0, 92.25]

Radius of gyration: 41.59 Å; chains: 1; bounding box: 92×35×95 Å